Protein AF-A0A3S4RJM0-F1 (afdb_monomer)

Radius of gyration: 21.65 Å; Cα contacts (8 Å, |Δi|>4): 360; chains: 1; bounding box: 54×46×52 Å

Nearest PDB structures (foldseek):
  7y0f-assembly1_A  TM=7.790E-01  e=3.088E-07  Homo sapiens
  8h3u-assembly1_A  TM=6.646E-01  e=4.324E-08  Homo sapiens
  7wr7-assembly1_A  TM=6.769E-01  e=1.156E-07  Homo sapiens
  8h3s-assembly1_A  TM=6.764E-01  e=3.284E-07  Homo sapiens
  8vgt-assembly1_B  TM=6.217E-01  e=6.269E-06  Homo sapiens

InterPro domains:
  IPR001190 SRCR domain [PS50287] (55-165)
  IPR002172 Low-density lipoprotein (LDL) receptor class A repeat [PF00057] (2-29)
  IPR002172 Low-density lipoprotein (LDL) receptor class A repeat [PF00057] (30-66)
  IPR002172 Low-density lipoprotein (LDL) receptor class A repeat [PR00261] (5-26)
  IPR002172 Low-density lipoprotein (LDL) receptor class A repeat [PR00261] (42-63)
  IPR002172 Low-density lipoprotein (LDL) receptor class A repeat [PS50068] (1-30)
  IPR002172 Low-density lipoprotein (LDL) receptor class A repeat [PS50068] (30-67)
  IPR002172 Low-density lipoprotein (LDL) receptor class A repeat [SM00192] (1-29)
  IPR002172 Low-density lipoprotein (LDL) receptor class A repeat [SM00192] (30-68)
  IPR002172 Low-density lipoprotein (LDL) receptor class A repeat [cd00112] (2-29)
  IPR002172 Low-density lipoprotein (LDL) receptor class A repeat [cd00112] (33-66)
  IPR036055 LDL receptor-like superfamily [G3DSA:4.10.400.10] (1-29)
  IPR036055 LDL receptor-like superfamily [G3DSA:4.10.400.10] (31-63)
  IPR036055 LDL receptor-like superfamily [SSF57424] (1-31)
  IPR036055 LDL receptor-like superfamily [SSF57424] (31-67)
  IPR036772 SRCR-like domain superfamily [G3DSA:3.10.250.10] (64-165)
  IPR036772 SRCR-like domain superfamily [SSF56487] (66-155)
  IPR050685 Low-density lipoprotein receptor [PTHR24270] (2-151)

Mean predicted aligned error: 13.5 Å

Sequence (209 aa):
MCDNNLCIDYSLRCDGLTDCTDGRDEHNCTCSDENEFKCENGDCQEREVRCDGVIDCLDGSDEWSCVRVDENGVVQLINPATNRWSPLCSTSNFTKKDADSICNRMGFESSLNYSSIIVEIGNTTDWAIYTHNIGVHLFSPNCSSIAAQTVACKTYECSVKVDTETKVGTSNEIQSIAKLKSKNSSKECLAQIISPLWLLASADCLRYS

Solvent-accessible surface area (backbone atoms only — not comparable to full-atom values): 12660 Å² total; per-residue (Å²): 117,36,98,84,76,44,78,69,60,78,80,51,46,45,64,81,50,75,77,31,98,83,36,56,43,36,47,85,50,70,68,85,51,98,58,48,34,73,30,84,83,32,40,60,42,61,24,67,53,34,41,48,65,51,74,79,38,97,81,35,45,33,53,49,84,43,59,50,65,51,98,84,21,40,32,27,33,58,38,39,87,75,74,41,75,14,46,25,43,38,58,93,82,70,44,72,68,56,40,24,50,54,19,41,73,59,46,30,86,28,46,74,48,69,55,69,44,80,57,93,73,60,101,85,55,42,27,25,42,85,45,101,52,93,16,55,74,46,74,34,85,70,50,97,65,53,18,27,27,26,44,42,58,39,73,82,85,81,74,80,82,68,96,55,100,62,85,84,81,86,62,101,74,61,90,50,59,43,76,48,67,50,93,89,47,94,55,71,39,70,23,38,54,76,47,63,88,41,70,50,60,62,71,73,74,73,57,86,127

Structure (mmCIF, N/CA/C/O backbone):
data_AF-A0A3S4RJM0-F1
#
_entry.id   AF-A0A3S4RJM0-F1
#
loop_
_atom_site.group_PDB
_atom_site.id
_atom_site.type_symbol
_atom_site.label_atom_id
_atom_site.label_alt_id
_atom_site.label_comp_id
_atom_site.label_asym_id
_atom_site.label_entity_id
_atom_site.label_seq_id
_atom_site.pdbx_PDB_ins_code
_atom_site.Cartn_x
_atom_site.Cartn_y
_atom_site.Cartn_z
_atom_site.occupancy
_atom_site.B_iso_or_equiv
_atom_site.auth_seq_id
_atom_site.auth_comp_id
_atom_site.auth_asym_id
_atom_site.auth_atom_id
_atom_site.pdbx_PDB_model_num
ATOM 1 N N . MET A 1 1 ? 10.713 -20.573 -27.716 1.00 62.44 1 MET A N 1
ATOM 2 C CA . MET A 1 1 ? 10.232 -21.573 -28.695 1.00 62.44 1 MET A CA 1
ATOM 3 C C . MET A 1 1 ? 8.769 -21.843 -28.380 1.00 62.44 1 MET A C 1
ATOM 5 O O . MET A 1 1 ? 8.482 -22.322 -27.286 1.00 62.44 1 MET A O 1
ATOM 9 N N . CYS A 1 2 ? 7.862 -21.439 -29.271 1.00 79.12 2 CYS A N 1
ATOM 10 C CA . CYS A 1 2 ? 6.408 -21.583 -29.096 1.00 79.12 2 CYS A CA 1
ATOM 11 C C . CYS A 1 2 ? 5.972 -23.063 -29.214 1.00 79.12 2 CYS A C 1
ATOM 13 O O . CYS A 1 2 ? 6.755 -23.868 -29.725 1.00 79.12 2 CYS A O 1
ATOM 15 N N . ASP A 1 3 ? 4.750 -23.450 -28.802 1.00 73.88 3 ASP A N 1
ATOM 16 C CA . ASP A 1 3 ? 4.296 -24.861 -28.908 1.00 73.88 3 ASP A CA 1
ATOM 17 C C . ASP A 1 3 ? 4.236 -25.378 -30.360 1.00 73.88 3 ASP A C 1
ATOM 19 O O . ASP A 1 3 ? 4.374 -26.575 -30.601 1.00 73.88 3 ASP A O 1
ATOM 23 N N . ASN A 1 4 ? 4.133 -24.487 -31.350 1.00 77.56 4 ASN A N 1
ATOM 24 C CA . ASN A 1 4 ? 4.110 -24.838 -32.777 1.00 77.56 4 ASN A CA 1
ATOM 25 C C . ASN A 1 4 ? 5.504 -24.908 -33.435 1.00 77.56 4 ASN A C 1
ATOM 27 O O . ASN A 1 4 ? 5.611 -24.765 -34.653 1.00 77.56 4 ASN A O 1
ATOM 31 N N . ASN A 1 5 ? 6.586 -25.070 -32.660 1.00 72.81 5 ASN A N 1
ATOM 32 C CA . ASN A 1 5 ? 7.976 -24.946 -33.136 1.00 72.81 5 ASN A CA 1
ATOM 33 C C . ASN A 1 5 ? 8.285 -23.595 -33.812 1.00 72.81 5 ASN A C 1
ATOM 35 O O . ASN A 1 5 ? 9.253 -23.476 -34.565 1.00 72.81 5 ASN A O 1
ATOM 39 N N . LEU A 1 6 ? 7.479 -22.565 -33.539 1.00 79.88 6 LEU A N 1
ATOM 40 C CA . LEU A 1 6 ? 7.773 -21.209 -33.978 1.00 79.88 6 LEU A CA 1
ATOM 41 C C . LEU A 1 6 ? 8.950 -20.680 -33.144 1.00 79.88 6 LEU A C 1
ATOM 43 O O . LEU A 1 6 ? 8.929 -20.703 -31.905 1.00 79.88 6 LEU A O 1
ATOM 47 N N . CYS A 1 7 ? 9.992 -20.238 -33.839 1.00 83.06 7 CYS A N 1
ATOM 48 C CA . CYS A 1 7 ? 11.108 -19.522 -33.244 1.00 83.06 7 CYS A CA 1
ATOM 49 C C . CYS A 1 7 ? 10.829 -18.030 -33.370 1.00 83.06 7 CYS A C 1
ATOM 51 O O . CYS A 1 7 ? 10.864 -17.488 -34.472 1.00 83.06 7 CYS A O 1
ATOM 53 N N . ILE A 1 8 ? 10.549 -17.400 -32.240 1.00 82.25 8 ILE A N 1
ATOM 54 C CA . ILE A 1 8 ? 10.587 -15.948 -32.089 1.00 82.25 8 ILE A CA 1
ATOM 55 C C . ILE A 1 8 ? 11.991 -15.537 -31.634 1.00 82.25 8 ILE A C 1
ATOM 57 O O . ILE A 1 8 ? 12.743 -16.379 -31.120 1.00 82.25 8 ILE A O 1
ATOM 61 N N . ASP A 1 9 ? 12.355 -14.276 -31.856 1.00 81.25 9 ASP A N 1
ATOM 62 C CA . ASP A 1 9 ? 13.603 -13.733 -31.323 1.00 81.25 9 ASP A CA 1
ATOM 63 C C . ASP A 1 9 ? 13.600 -13.822 -29.790 1.00 81.25 9 ASP A C 1
ATOM 65 O O . ASP A 1 9 ? 12.548 -13.803 -29.153 1.00 81.25 9 ASP A O 1
ATOM 69 N N . TYR A 1 10 ? 14.780 -13.940 -29.187 1.00 70.94 10 TYR A N 1
ATOM 70 C CA . TYR A 1 10 ? 14.886 -13.931 -27.733 1.00 70.94 10 TYR A CA 1
ATOM 71 C C . TYR A 1 10 ? 14.386 -12.606 -27.141 1.00 70.94 10 TYR A C 1
ATOM 73 O O . TYR A 1 10 ? 13.851 -12.615 -26.038 1.00 70.94 10 TYR A O 1
ATOM 81 N N . SER A 1 11 ? 14.523 -11.494 -27.874 1.00 71.94 11 SER A N 1
ATOM 82 C CA . SER A 1 11 ? 14.017 -10.183 -27.459 1.00 71.94 11 SER A CA 1
ATOM 83 C C . SER A 1 11 ? 12.493 -10.072 -27.442 1.00 71.94 11 SER A C 1
ATOM 85 O O . SER A 1 11 ? 11.994 -9.133 -26.845 1.00 71.94 11 SER A O 1
ATOM 87 N N . LEU A 1 12 ? 11.784 -10.983 -28.118 1.00 76.62 12 LEU A N 1
ATOM 88 C CA . LEU A 1 12 ? 10.315 -11.031 -28.196 1.00 76.62 12 LEU A CA 1
ATOM 89 C C . LEU A 1 12 ? 9.711 -11.932 -27.114 1.00 76.62 12 LEU A C 1
ATOM 91 O O . LEU A 1 12 ? 8.557 -12.323 -27.173 1.00 76.62 12 LEU A O 1
ATOM 95 N N . ARG A 1 13 ? 10.532 -12.402 -26.177 1.00 75.81 13 ARG A N 1
ATOM 96 C CA . ARG A 1 13 ? 10.045 -13.170 -25.042 1.00 75.81 13 ARG A CA 1
ATOM 97 C C . ARG A 1 13 ? 9.887 -12.212 -23.874 1.00 75.81 13 ARG A C 1
ATOM 99 O O . ARG A 1 13 ? 10.899 -11.656 -23.448 1.00 75.81 13 ARG A O 1
ATOM 106 N N . CYS A 1 14 ? 8.690 -12.139 -23.300 1.00 69.88 14 CYS A N 1
ATOM 107 C CA . CYS A 1 14 ? 8.370 -11.249 -22.186 1.00 69.88 14 CYS A CA 1
ATOM 108 C C . CYS A 1 14 ? 8.456 -9.768 -22.571 1.00 69.88 14 CYS A C 1
ATOM 110 O O . CYS A 1 14 ? 8.898 -8.952 -21.761 1.00 69.88 14 CYS A O 1
ATOM 112 N N . ASP A 1 15 ? 8.116 -9.434 -23.816 1.00 69.88 15 ASP A N 1
ATOM 113 C CA . ASP A 1 15 ? 8.142 -8.057 -24.317 1.00 69.88 15 ASP A CA 1
ATOM 114 C C . ASP A 1 15 ? 6.773 -7.355 -24.201 1.00 69.88 15 ASP A C 1
ATOM 116 O O . ASP A 1 15 ? 6.604 -6.217 -24.648 1.00 69.88 15 ASP A O 1
ATOM 120 N N . GLY A 1 16 ? 5.802 -8.020 -23.564 1.00 67.75 16 GLY A N 1
ATOM 121 C CA . GLY A 1 16 ? 4.436 -7.550 -23.371 1.00 67.75 16 GLY A CA 1
ATOM 122 C C . GLY A 1 16 ? 3.544 -7.757 -24.597 1.00 67.75 16 GLY A C 1
ATOM 123 O O . GLY A 1 16 ? 2.364 -7.384 -24.568 1.00 67.75 16 GLY A O 1
ATOM 124 N N . LEU A 1 17 ? 4.066 -8.335 -25.685 1.00 75.94 17 LEU A N 1
ATOM 125 C CA . LEU A 1 17 ? 3.318 -8.658 -26.890 1.00 75.94 17 LEU A CA 1
ATOM 126 C C . LEU A 1 17 ? 3.178 -10.169 -27.044 1.00 75.94 17 LEU A C 1
ATOM 128 O O . LEU A 1 17 ? 4.070 -10.963 -26.800 1.00 75.94 17 LEU A O 1
ATOM 132 N N . THR A 1 18 ? 1.986 -10.591 -27.456 1.00 81.56 18 THR A N 1
ATOM 133 C CA . THR A 1 18 ? 1.748 -11.993 -27.798 1.00 81.56 18 THR A CA 1
ATOM 134 C C . THR A 1 18 ? 2.281 -12.266 -29.205 1.00 81.56 18 THR A C 1
ATOM 136 O O . THR A 1 18 ? 1.546 -12.096 -30.183 1.00 81.56 18 THR A O 1
ATOM 139 N N . ASP A 1 19 ? 3.535 -12.699 -29.314 1.00 84.56 19 ASP A N 1
ATOM 140 C CA . ASP A 1 19 ? 4.180 -13.102 -30.568 1.00 84.56 19 ASP A CA 1
ATOM 141 C C . ASP A 1 19 ? 4.035 -14.605 -30.845 1.00 84.56 19 ASP A C 1
ATOM 143 O O . ASP A 1 19 ? 3.936 -15.040 -32.002 1.00 84.56 19 ASP A O 1
ATOM 147 N N . CYS A 1 20 ? 3.944 -15.433 -29.805 1.00 83.31 20 CYS A N 1
ATOM 148 C CA . CYS A 1 20 ? 3.526 -16.816 -29.952 1.00 83.31 20 CYS A CA 1
ATOM 149 C C . CYS A 1 20 ? 2.003 -16.909 -30.117 1.00 83.31 20 CYS A C 1
ATOM 151 O O . CYS A 1 20 ? 1.216 -16.302 -29.400 1.00 83.31 20 CYS A O 1
ATOM 153 N N . THR A 1 21 ? 1.544 -17.801 -30.998 1.00 82.88 21 THR A N 1
ATOM 154 C CA . THR A 1 21 ? 0.105 -18.066 -31.205 1.00 82.88 21 THR A CA 1
ATOM 155 C C . THR A 1 21 ? -0.632 -18.572 -29.957 1.00 82.88 21 THR A C 1
ATOM 157 O O . THR A 1 21 ? -1.859 -18.546 -29.920 1.00 82.88 21 THR A O 1
ATOM 160 N N . ASP A 1 22 ? 0.107 -19.091 -28.978 1.00 76.69 22 ASP A N 1
ATOM 161 C CA . ASP A 1 22 ? -0.376 -19.581 -27.683 1.00 76.69 22 ASP A CA 1
ATOM 162 C C . ASP A 1 22 ? -0.127 -18.579 -26.533 1.00 76.69 22 ASP A C 1
ATOM 164 O O . ASP A 1 22 ? -0.531 -18.847 -25.403 1.00 76.69 22 ASP A O 1
ATOM 168 N N . GLY A 1 23 ? 0.529 -17.443 -26.809 1.00 76.44 23 GLY A N 1
ATOM 169 C CA . GLY A 1 23 ? 0.937 -16.430 -25.831 1.00 76.44 23 GLY A CA 1
ATOM 170 C C . GLY A 1 23 ? 1.993 -16.878 -24.832 1.00 76.44 23 GLY A C 1
ATOM 171 O O . GLY A 1 23 ? 2.218 -16.185 -23.845 1.00 76.44 23 GLY A O 1
ATOM 172 N N . ARG A 1 24 ? 2.617 -18.049 -25.017 1.00 76.88 24 ARG A N 1
ATOM 173 C CA . ARG A 1 24 ? 3.509 -18.635 -24.005 1.00 76.88 24 ARG A CA 1
ATOM 174 C C . ARG A 1 24 ? 4.832 -17.897 -23.832 1.00 76.88 24 ARG A C 1
ATOM 176 O O . ARG A 1 24 ? 5.526 -18.126 -22.846 1.00 76.88 24 ARG A O 1
ATOM 183 N N . ASP A 1 25 ? 5.227 -17.151 -24.849 1.00 76.56 25 ASP A N 1
ATOM 184 C CA . ASP A 1 25 ? 6.332 -16.204 -24.806 1.00 76.56 25 ASP A CA 1
ATOM 185 C C . ASP A 1 25 ? 6.183 -15.225 -23.647 1.00 76.56 25 ASP A C 1
ATOM 187 O O . ASP A 1 25 ? 7.168 -14.995 -22.950 1.00 76.56 25 ASP A O 1
ATOM 191 N N . GLU A 1 26 ? 4.940 -14.856 -23.339 1.00 78.44 26 GLU A N 1
ATOM 192 C CA . GLU A 1 26 ? 4.568 -13.981 -22.224 1.00 78.44 26 GLU A CA 1
ATOM 193 C C . GLU A 1 26 ? 4.212 -14.753 -20.939 1.00 78.44 26 GLU A C 1
ATOM 195 O O . GLU A 1 26 ? 3.772 -14.187 -19.940 1.00 78.44 26 GLU A O 1
ATOM 200 N N . HIS A 1 27 ? 4.394 -16.079 -20.918 1.00 71.62 27 HIS A N 1
ATOM 201 C CA . HIS A 1 27 ? 4.136 -16.899 -19.733 1.00 71.62 27 HIS A CA 1
ATOM 202 C C . HIS A 1 27 ? 5.434 -17.307 -19.033 1.00 71.62 27 HIS A C 1
ATOM 204 O O . HIS A 1 27 ? 6.419 -17.724 -19.643 1.00 71.62 27 HIS A O 1
ATOM 210 N N . ASN A 1 28 ? 5.393 -17.302 -17.696 1.00 65.56 28 ASN A N 1
ATOM 211 C CA . ASN A 1 28 ? 6.507 -17.722 -16.842 1.00 65.56 28 ASN A CA 1
ATOM 212 C C . ASN A 1 28 ? 7.808 -16.940 -17.112 1.00 65.56 28 ASN A C 1
ATOM 214 O O . ASN A 1 28 ? 8.913 -17.488 -17.076 1.00 65.56 28 ASN A O 1
ATOM 218 N N . CYS A 1 29 ? 7.655 -15.644 -17.367 1.00 67.25 29 CYS A N 1
ATOM 219 C CA . CYS A 1 29 ? 8.737 -14.679 -17.390 1.00 67.25 29 CYS A CA 1
ATOM 220 C C . CYS A 1 29 ? 9.371 -14.596 -15.999 1.00 67.25 29 CYS A C 1
ATOM 222 O O . CYS A 1 29 ? 8.716 -14.273 -15.003 1.00 67.25 29 CYS A O 1
ATOM 224 N N . THR A 1 30 ? 10.637 -14.985 -15.901 1.00 65.00 30 THR A N 1
ATOM 225 C CA . THR A 1 30 ? 11.503 -14.599 -14.787 1.00 65.00 30 THR A CA 1
ATOM 226 C C . THR A 1 30 ? 12.156 -13.299 -15.198 1.00 65.00 30 THR A C 1
ATOM 228 O O . THR A 1 30 ? 12.969 -13.313 -16.125 1.00 65.00 30 THR A O 1
ATOM 231 N N . CYS A 1 31 ? 11.777 -12.208 -14.535 1.00 69.94 31 CYS A N 1
ATOM 232 C CA . CYS A 1 31 ? 12.450 -10.928 -14.698 1.00 69.94 31 CYS A CA 1
ATOM 233 C C . CYS A 1 31 ? 13.946 -11.153 -14.465 1.00 69.94 31 CYS A C 1
ATOM 235 O O . CYS A 1 31 ? 14.345 -11.807 -13.494 1.00 69.94 31 CYS A O 1
ATOM 237 N N . SER A 1 32 ? 14.732 -10.795 -15.474 1.00 63.62 32 SER A N 1
ATOM 238 C CA . SER A 1 32 ? 16.128 -11.213 -15.605 1.00 63.62 32 SER A CA 1
ATOM 239 C C . SER A 1 32 ? 17.062 -10.262 -14.868 1.00 63.62 32 SER A C 1
ATOM 241 O O . SER A 1 32 ? 18.189 -10.651 -14.553 1.00 63.62 32 SER A O 1
ATOM 243 N N . ASP A 1 33 ? 16.589 -9.049 -14.577 1.00 67.38 33 ASP A N 1
ATOM 244 C CA . ASP A 1 33 ? 17.344 -8.031 -13.865 1.00 67.38 33 ASP A CA 1
ATOM 245 C C . ASP A 1 33 ? 16.949 -7.968 -12.383 1.00 67.38 33 ASP A C 1
ATOM 247 O O . ASP A 1 33 ? 15.776 -8.004 -11.996 1.00 67.38 33 ASP A O 1
ATOM 251 N N . GLU A 1 34 ? 17.959 -7.794 -11.532 1.00 69.50 34 GLU A N 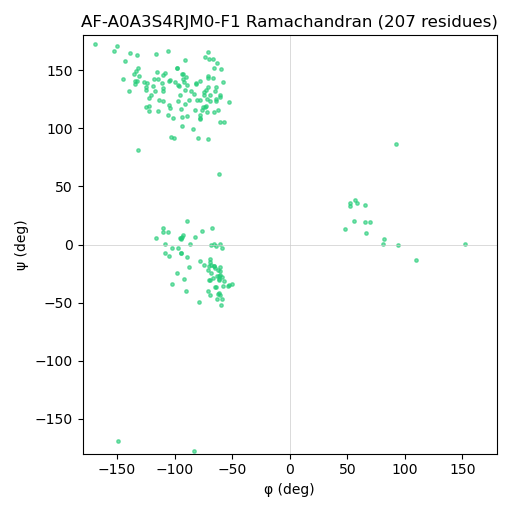1
ATOM 252 C CA . GLU A 1 34 ? 17.767 -7.427 -10.138 1.00 69.50 34 GLU A CA 1
ATOM 253 C C . GLU A 1 34 ? 17.127 -6.050 -9.983 1.00 69.50 34 GLU A C 1
ATOM 255 O O . GLU A 1 34 ? 16.890 -5.705 -8.839 1.00 69.50 34 GLU A O 1
ATOM 260 N N . ASN A 1 35 ? 16.827 -5.289 -11.043 1.00 75.12 35 ASN A N 1
ATOM 261 C CA . ASN A 1 35 ? 16.108 -4.004 -11.037 1.00 75.12 35 ASN A CA 1
ATOM 262 C C . ASN A 1 35 ? 14.703 -4.042 -11.651 1.00 75.12 35 ASN A C 1
ATOM 264 O O . ASN A 1 35 ? 14.085 -2.998 -11.813 1.00 75.12 35 ASN A O 1
ATOM 268 N N . GLU A 1 36 ? 14.160 -5.223 -11.932 1.00 82.38 36 GLU A N 1
ATOM 269 C CA . GLU A 1 36 ? 12.807 -5.353 -12.479 1.00 82.38 36 GLU A CA 1
ATOM 270 C C . GLU A 1 3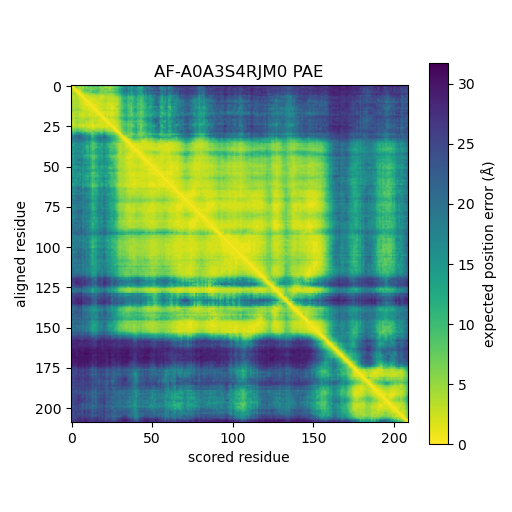6 ? 11.770 -5.662 -11.380 1.00 82.38 36 GLU A C 1
ATOM 272 O O . GLU A 1 36 ? 12.075 -6.245 -10.325 1.00 82.38 36 GLU A O 1
ATOM 277 N N . PHE A 1 37 ? 10.530 -5.241 -11.623 1.00 83.00 37 PHE A N 1
ATOM 278 C CA . PHE A 1 37 ? 9.317 -5.628 -10.911 1.00 83.00 37 PHE A CA 1
ATOM 279 C C . PHE A 1 37 ? 8.455 -6.492 -11.833 1.00 83.00 37 PHE A C 1
ATOM 281 O O . PHE A 1 37 ? 8.261 -6.167 -13.000 1.00 83.00 37 PHE A O 1
ATOM 288 N N . LYS A 1 38 ? 7.930 -7.599 -11.303 1.00 84.69 38 LYS A N 1
ATOM 289 C CA . LYS A 1 38 ? 7.048 -8.493 -12.050 1.00 84.69 38 LYS A CA 1
ATOM 290 C C . LYS A 1 38 ? 5.588 -8.133 -11.787 1.00 84.69 38 LYS A C 1
ATOM 292 O O . LYS A 1 38 ? 5.130 -8.296 -10.656 1.00 84.69 38 LYS A O 1
ATOM 297 N N . CYS A 1 39 ? 4.882 -7.711 -12.826 1.00 85.56 39 CYS A N 1
ATOM 298 C CA . CYS A 1 39 ? 3.438 -7.522 -12.834 1.00 85.56 39 CYS A CA 1
ATOM 299 C C . CYS A 1 39 ? 2.703 -8.862 -12.611 1.00 85.56 39 CYS A C 1
ATOM 301 O O . CYS A 1 39 ? 3.227 -9.941 -12.912 1.00 85.56 39 CYS A O 1
ATOM 303 N N . GLU A 1 40 ? 1.465 -8.824 -12.116 1.00 83.19 40 GLU A N 1
ATOM 304 C CA . GLU A 1 40 ? 0.651 -10.030 -11.880 1.00 83.19 40 GLU A CA 1
ATOM 305 C C . GLU A 1 40 ? 0.263 -10.747 -13.186 1.00 83.19 40 GLU A C 1
ATOM 307 O O . GLU A 1 40 ? 0.136 -11.975 -13.216 1.00 83.19 40 GLU A O 1
ATOM 312 N N . ASN A 1 41 ? 0.144 -10.015 -14.295 1.00 76.69 41 ASN A N 1
ATOM 313 C CA . ASN A 1 41 ? -0.052 -10.586 -15.628 1.00 76.69 41 ASN A CA 1
ATOM 314 C C . ASN A 1 41 ? 1.175 -11.345 -16.170 1.00 76.69 41 ASN A C 1
ATOM 316 O O . ASN A 1 41 ? 1.019 -12.125 -17.107 1.00 76.69 41 ASN A O 1
ATOM 320 N N . GLY A 1 42 ? 2.353 -11.171 -15.563 1.00 75.00 42 GLY A N 1
ATOM 321 C CA . GLY A 1 42 ? 3.601 -11.808 -15.972 1.00 75.00 42 GLY A CA 1
ATOM 322 C C . GLY A 1 42 ? 4.636 -10.868 -16.587 1.00 75.00 42 GLY A C 1
ATOM 323 O O . GLY A 1 42 ? 5.794 -11.285 -16.655 1.00 75.00 42 GLY A O 1
ATOM 324 N N . ASP A 1 43 ? 4.255 -9.640 -16.952 1.00 77.69 43 ASP A N 1
ATOM 325 C CA . ASP A 1 43 ? 5.152 -8.645 -17.550 1.00 77.69 43 ASP A CA 1
ATOM 326 C C . ASP A 1 43 ? 6.227 -8.202 -16.549 1.00 77.69 43 ASP A C 1
ATOM 328 O O . ASP A 1 43 ? 6.020 -8.214 -15.331 1.00 77.69 43 ASP A O 1
ATOM 332 N N . CYS A 1 44 ? 7.383 -7.791 -17.062 1.00 79.44 44 CYS A N 1
ATOM 333 C CA . CYS A 1 44 ? 8.458 -7.218 -16.260 1.00 79.44 44 CYS A CA 1
ATOM 334 C C . CYS A 1 44 ? 8.585 -5.733 -16.587 1.00 79.44 44 CYS A C 1
ATOM 336 O O . CYS A 1 44 ? 8.775 -5.360 -17.740 1.00 79.44 44 CYS A O 1
ATOM 338 N N . GLN A 1 45 ? 8.480 -4.901 -15.559 1.00 83.88 45 GLN A N 1
ATOM 339 C CA . GLN A 1 45 ? 8.642 -3.455 -15.646 1.00 83.88 45 GLN A CA 1
ATOM 340 C C . GLN A 1 45 ? 9.854 -3.010 -14.828 1.00 83.88 45 GLN A C 1
ATOM 342 O O . GLN A 1 45 ? 10.354 -3.756 -13.979 1.00 83.88 45 GLN A O 1
ATOM 347 N N . GLU A 1 46 ? 10.324 -1.786 -15.059 1.00 85.44 46 GLU A N 1
ATOM 348 C CA . GLU A 1 46 ? 11.343 -1.171 -14.204 1.00 85.44 46 GLU A CA 1
ATOM 349 C C . GLU A 1 46 ? 10.841 -1.117 -12.754 1.00 85.44 46 GLU A C 1
ATOM 351 O O . GLU A 1 46 ? 9.667 -0.868 -12.481 1.00 85.44 46 GLU A O 1
ATOM 356 N N . ARG A 1 47 ? 11.699 -1.378 -11.769 1.00 84.88 47 ARG A N 1
ATOM 357 C CA . ARG A 1 47 ? 11.253 -1.386 -10.369 1.00 84.88 47 ARG A CA 1
ATOM 358 C C . ARG A 1 47 ? 10.715 -0.033 -9.925 1.00 84.88 47 ARG A C 1
ATOM 360 O O . ARG A 1 47 ? 9.866 0.019 -9.038 1.00 84.88 47 ARG A O 1
ATOM 367 N N . GLU A 1 48 ? 11.232 1.034 -10.509 1.00 83.62 48 GLU A N 1
ATOM 368 C CA . GLU A 1 48 ? 10.890 2.417 -10.222 1.00 83.62 48 GLU A CA 1
ATOM 369 C C . GLU A 1 48 ? 9.430 2.750 -10.537 1.00 83.62 48 GLU A C 1
ATOM 371 O O . GLU A 1 48 ? 8.894 3.624 -9.861 1.00 83.62 48 GLU A O 1
ATOM 376 N N . VAL A 1 49 ? 8.791 2.044 -11.482 1.00 86.38 49 VAL A N 1
ATOM 377 C CA . VAL A 1 49 ? 7.375 2.280 -11.830 1.00 86.38 49 VAL A CA 1
ATOM 378 C C . VAL A 1 49 ? 6.406 1.668 -10.824 1.00 86.38 49 VAL A C 1
ATOM 380 O O . VAL A 1 49 ? 5.230 1.995 -10.785 1.00 86.38 49 VAL A O 1
ATOM 383 N N . ARG A 1 50 ? 6.881 0.777 -9.948 1.00 87.50 50 ARG A N 1
ATOM 384 C CA . ARG A 1 50 ? 6.021 0.225 -8.905 1.00 87.50 50 ARG A CA 1
ATOM 385 C C . ARG A 1 50 ? 5.589 1.352 -7.968 1.00 87.50 50 ARG A C 1
ATOM 387 O O . ARG A 1 50 ? 6.442 1.951 -7.322 1.00 87.50 50 ARG A O 1
ATOM 394 N N . CYS A 1 51 ? 4.288 1.534 -7.766 1.00 86.94 51 CYS A N 1
ATOM 395 C CA . CYS A 1 51 ? 3.741 2.507 -6.821 1.00 86.94 51 CYS A CA 1
ATOM 396 C C . CYS A 1 51 ? 4.165 3.958 -7.100 1.00 86.94 51 CYS A C 1
ATOM 398 O O . CYS A 1 51 ? 4.398 4.709 -6.145 1.00 86.94 51 CYS A O 1
ATOM 400 N N . ASP A 1 52 ? 4.301 4.332 -8.372 1.00 85.25 52 ASP A N 1
ATOM 401 C CA . ASP A 1 52 ? 4.650 5.684 -8.812 1.00 85.25 52 ASP A CA 1
ATOM 402 C C . ASP A 1 52 ? 3.409 6.552 -9.142 1.00 85.25 52 ASP A C 1
ATOM 404 O O . ASP A 1 52 ? 3.498 7.778 -9.306 1.00 85.25 52 ASP A O 1
ATOM 408 N N . GLY A 1 53 ? 2.219 5.943 -9.139 1.00 83.69 53 GLY A N 1
ATOM 409 C CA . GLY A 1 53 ? 0.935 6.575 -9.432 1.00 83.69 53 GLY A CA 1
ATOM 410 C C . GLY A 1 53 ? 0.466 6.468 -10.874 1.00 83.69 53 GLY A C 1
ATOM 411 O O . GLY A 1 53 ? -0.601 7.017 -11.184 1.00 83.69 53 GLY A O 1
ATOM 412 N N . VAL A 1 54 ? 1.244 5.831 -11.739 1.00 86.00 54 VAL A N 1
ATOM 413 C CA . VAL A 1 54 ? 0.954 5.591 -13.148 1.00 86.00 54 VAL A CA 1
ATOM 414 C C . VAL A 1 54 ? 0.655 4.105 -13.322 1.00 86.00 54 VAL A C 1
ATOM 416 O O . VAL A 1 54 ? 1.088 3.280 -12.544 1.00 86.00 54 VAL A O 1
ATOM 419 N N . ILE A 1 55 ? -0.224 3.775 -14.268 1.00 88.00 55 ILE A N 1
ATOM 420 C CA . ILE A 1 55 ? -0.503 2.378 -14.614 1.00 88.00 55 ILE A CA 1
ATOM 421 C C . ILE A 1 55 ? 0.425 2.032 -15.773 1.00 88.00 55 ILE A C 1
ATOM 423 O O . ILE A 1 55 ? 0.142 2.425 -16.910 1.00 88.00 55 ILE A O 1
ATOM 427 N N . ASP A 1 56 ? 1.505 1.323 -15.472 1.00 87.44 56 ASP A N 1
ATOM 428 C CA . ASP A 1 56 ? 2.505 0.854 -16.430 1.00 87.44 56 ASP A CA 1
ATOM 429 C C . ASP A 1 56 ? 2.333 -0.636 -16.747 1.00 87.44 56 ASP A C 1
ATOM 431 O O . ASP A 1 56 ? 2.499 -1.052 -17.897 1.00 87.44 56 ASP A O 1
ATOM 435 N N . CYS A 1 57 ? 1.903 -1.452 -15.778 1.00 85.19 57 CYS A N 1
ATOM 436 C CA . CYS A 1 57 ? 1.489 -2.821 -16.078 1.00 85.19 57 CYS A CA 1
ATOM 437 C C . CYS A 1 57 ? 0.158 -2.822 -16.853 1.00 85.19 57 CYS A C 1
ATOM 439 O O . CYS A 1 57 ? -0.768 -2.072 -16.534 1.00 85.19 57 CYS A O 1
ATOM 441 N N . LEU A 1 58 ? -0.018 -3.740 -17.814 1.00 82.12 58 LEU A N 1
ATOM 442 C CA . LEU A 1 58 ? -1.284 -3.866 -18.562 1.00 82.12 58 LEU A CA 1
ATOM 443 C C . LEU A 1 58 ? -2.490 -4.190 -17.663 1.00 82.12 58 LEU A C 1
ATOM 445 O O . LEU A 1 58 ? -3.635 -3.897 -18.018 1.00 82.12 58 LEU A O 1
ATOM 449 N N . ASP A 1 59 ? -2.248 -4.828 -16.519 1.00 81.62 59 ASP A N 1
ATOM 450 C CA . ASP A 1 59 ? -3.248 -5.103 -15.489 1.00 81.62 59 ASP A CA 1
ATOM 451 C C . ASP A 1 59 ? -3.299 -4.042 -14.374 1.00 81.62 59 ASP A C 1
ATOM 453 O O . ASP A 1 59 ? -4.223 -4.075 -13.562 1.00 81.62 59 ASP A O 1
ATOM 457 N N . GLY A 1 60 ? -2.363 -3.087 -14.357 1.00 86.69 60 GLY A N 1
ATOM 458 C CA . GLY A 1 60 ? -2.196 -2.065 -13.321 1.00 86.69 60 GLY A CA 1
ATOM 459 C C . GLY A 1 60 ? -1.700 -2.583 -11.975 1.00 86.69 60 GLY A C 1
ATOM 460 O O . GLY A 1 60 ? -1.923 -1.930 -10.954 1.00 86.69 60 GLY A O 1
ATOM 461 N N . SER A 1 61 ? -1.093 -3.772 -11.955 1.00 87.88 61 SER A N 1
ATOM 462 C CA . SER A 1 61 ? -0.606 -4.421 -10.734 1.00 87.88 61 SER A CA 1
ATOM 463 C C . SER A 1 61 ? 0.606 -3.751 -10.084 1.00 87.88 61 SER A C 1
ATOM 465 O O . SER A 1 61 ? 0.833 -3.933 -8.886 1.00 87.88 61 SER A O 1
ATOM 467 N N . ASP A 1 62 ? 1.333 -2.924 -10.827 1.00 88.69 62 ASP A N 1
ATOM 468 C CA . ASP A 1 62 ? 2.354 -1.999 -10.334 1.00 88.69 62 ASP A CA 1
ATOM 469 C C . ASP A 1 62 ? 1.816 -1.023 -9.280 1.00 88.69 62 ASP A C 1
ATOM 471 O O . ASP A 1 62 ? 2.528 -0.698 -8.329 1.00 88.69 62 ASP A O 1
ATOM 475 N N . GLU A 1 63 ? 0.537 -0.653 -9.369 1.00 88.44 63 GLU A N 1
ATOM 476 C CA . GLU A 1 63 ? -0.129 0.275 -8.446 1.00 88.44 63 GLU A CA 1
ATOM 477 C C . GLU A 1 63 ? -0.892 -0.414 -7.306 1.00 88.44 63 GLU A C 1
ATOM 47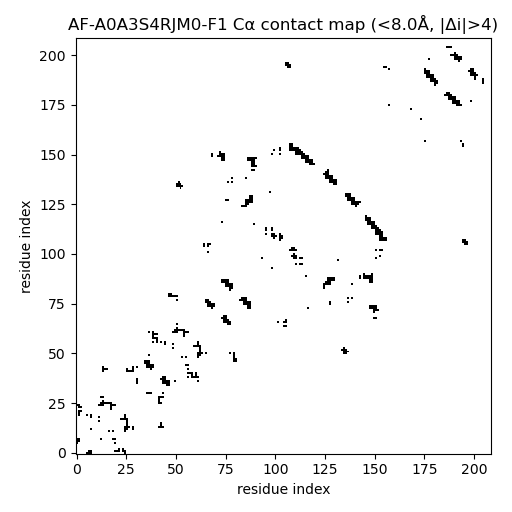9 O O . GLU A 1 63 ? -1.605 0.225 -6.513 1.00 88.44 63 GLU A O 1
ATOM 484 N N . TRP A 1 64 ? -0.780 -1.739 -7.200 1.00 86.75 64 TRP A N 1
ATOM 485 C CA . TRP A 1 64 ? -1.475 -2.517 -6.181 1.00 86.75 64 TRP A CA 1
ATOM 486 C C . TRP A 1 64 ? -0.623 -2.717 -4.932 1.00 86.75 64 TRP A C 1
ATOM 488 O O . TRP A 1 64 ? 0.596 -2.863 -4.967 1.00 86.75 64 TRP A O 1
ATOM 498 N N . SER A 1 65 ? -1.296 -2.755 -3.778 1.00 86.62 65 SER A N 1
ATOM 499 C CA . SER A 1 65 ? -0.664 -3.050 -2.485 1.00 86.62 65 SER A CA 1
ATOM 500 C C . SER A 1 65 ? 0.559 -2.174 -2.166 1.00 86.62 65 SER A C 1
ATOM 502 O O . SER A 1 65 ? 1.499 -2.629 -1.523 1.00 86.62 65 SER A O 1
ATOM 504 N N . CYS A 1 66 ? 0.526 -0.900 -2.562 1.00 88.06 66 CYS A N 1
ATOM 505 C CA .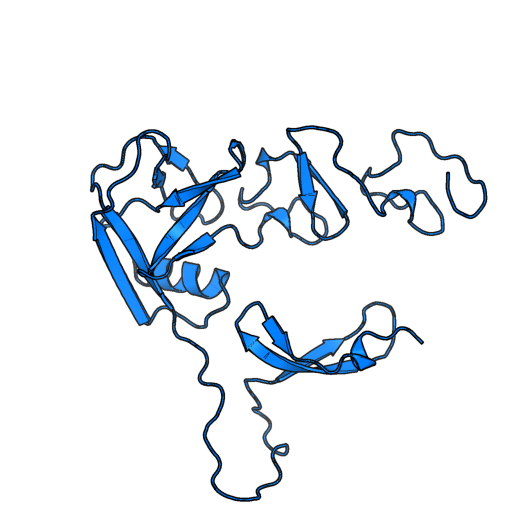 CYS A 1 66 ? 1.562 0.097 -2.260 1.00 88.06 66 CYS A CA 1
ATOM 506 C C . CYS A 1 66 ? 1.547 0.592 -0.809 1.00 88.06 66 CYS A C 1
ATOM 508 O O . CYS A 1 66 ? 2.519 1.163 -0.311 1.00 88.06 66 CYS A O 1
ATOM 510 N N . VAL A 1 67 ? 0.427 0.361 -0.122 1.00 89.00 67 VAL A N 1
ATOM 511 C CA . VAL A 1 67 ? 0.190 0.742 1.266 1.00 89.00 67 VAL A CA 1
ATOM 512 C C . VAL A 1 67 ? -0.261 -0.473 2.064 1.00 89.00 67 VAL A C 1
ATOM 514 O O . VAL A 1 67 ? -1.060 -1.283 1.589 1.00 89.00 67 VAL A O 1
ATOM 517 N N . ARG A 1 68 ? 0.233 -0.589 3.295 1.00 90.12 68 ARG A N 1
ATOM 518 C CA . ARG A 1 68 ? -0.255 -1.559 4.278 1.00 90.12 68 ARG A CA 1
ATOM 519 C C . ARG A 1 68 ? -0.338 -0.930 5.659 1.00 90.12 68 ARG A C 1
ATOM 521 O O . ARG A 1 68 ? 0.263 0.113 5.913 1.00 90.12 68 ARG A O 1
ATOM 528 N N . VAL A 1 69 ? -1.056 -1.598 6.548 1.00 90.69 69 VAL A N 1
ATOM 529 C CA . VAL A 1 69 ? -1.192 -1.215 7.951 1.00 90.69 69 VAL A CA 1
ATOM 530 C C . VAL A 1 69 ? -0.789 -2.398 8.830 1.00 90.69 69 VAL A C 1
ATOM 532 O O . VAL A 1 69 ? -1.188 -3.528 8.549 1.00 90.69 69 VAL A O 1
ATOM 535 N N . ASP A 1 70 ? 0.044 -2.153 9.844 1.00 90.31 70 ASP A N 1
ATOM 536 C CA . ASP A 1 70 ? 0.463 -3.185 10.801 1.00 90.31 70 ASP A CA 1
ATOM 537 C C . ASP A 1 70 ? -0.559 -3.405 11.936 1.00 90.31 70 ASP A C 1
ATOM 539 O O . ASP A 1 70 ? -1.624 -2.788 11.978 1.00 90.31 70 ASP A O 1
ATOM 543 N N . GLU A 1 71 ? -0.241 -4.297 12.876 1.00 88.38 71 GLU A N 1
ATOM 544 C CA . GLU A 1 71 ? -1.104 -4.621 14.023 1.00 88.38 71 GLU A CA 1
ATOM 545 C C . GLU A 1 71 ? -1.401 -3.429 14.951 1.00 88.38 71 GLU A C 1
ATOM 547 O O . GLU A 1 71 ? -2.421 -3.426 15.639 1.00 88.38 71 GLU A O 1
ATOM 552 N N . ASN A 1 72 ? -0.545 -2.403 14.945 1.00 89.25 72 ASN A N 1
ATOM 553 C CA . ASN A 1 72 ? -0.700 -1.182 15.734 1.00 89.25 72 ASN A CA 1
ATOM 554 C C . ASN A 1 72 ? -1.385 -0.060 14.942 1.00 89.25 72 ASN A C 1
ATOM 556 O O . ASN A 1 72 ? -1.515 1.065 15.431 1.00 89.25 72 ASN A O 1
ATOM 560 N N . GLY A 1 73 ? -1.823 -0.342 13.715 1.00 91.00 73 GLY A N 1
ATOM 561 C CA . GLY A 1 73 ? -2.435 0.647 12.846 1.00 91.00 73 GLY A CA 1
ATOM 562 C C . GLY A 1 73 ? -1.424 1.518 12.101 1.00 91.00 73 GLY A C 1
ATOM 563 O O . GLY A 1 73 ? -1.856 2.443 11.420 1.00 91.00 73 GLY A O 1
ATOM 564 N N . VAL A 1 74 ? -0.111 1.269 12.200 1.00 93.00 74 VAL A N 1
ATOM 565 C CA . VAL A 1 74 ? 0.915 2.097 11.549 1.00 93.00 74 VAL A CA 1
ATOM 566 C C . VAL A 1 74 ? 0.852 1.914 10.041 1.00 93.00 74 VAL A C 1
ATOM 568 O O . VAL A 1 74 ? 0.996 0.805 9.524 1.00 93.00 74 VAL A O 1
ATOM 571 N N . VAL A 1 75 ? 0.675 3.027 9.333 1.00 92.31 75 VAL A N 1
ATOM 572 C CA . VAL A 1 75 ? 0.673 3.061 7.872 1.00 92.31 75 VAL A CA 1
ATOM 573 C C . VAL A 1 75 ? 2.104 2.915 7.371 1.00 92.31 75 VAL A C 1
ATOM 575 O O . VAL A 1 75 ? 2.995 3.660 7.779 1.00 92.31 75 VAL A O 1
ATOM 578 N N . GLN A 1 76 ? 2.319 1.974 6.458 1.00 91.69 76 GLN A N 1
ATOM 579 C CA . GLN A 1 76 ? 3.600 1.727 5.811 1.00 91.69 76 GLN A CA 1
ATOM 580 C C . GLN A 1 76 ? 3.439 1.812 4.296 1.00 91.69 76 GLN A C 1
ATOM 582 O O . GLN A 1 76 ? 2.467 1.301 3.739 1.00 91.69 76 GLN A O 1
ATOM 587 N N . LEU A 1 77 ? 4.413 2.439 3.645 1.00 89.62 77 LEU A N 1
ATOM 588 C CA . LEU A 1 77 ? 4.507 2.563 2.195 1.00 89.62 77 LEU A CA 1
ATOM 589 C C . LEU A 1 77 ? 5.733 1.802 1.709 1.00 89.62 77 LEU A C 1
ATOM 591 O O . LEU A 1 77 ? 6.768 1.786 2.384 1.00 89.62 77 LEU A O 1
ATOM 595 N N . ILE A 1 78 ? 5.611 1.150 0.560 1.00 87.69 78 ILE A N 1
ATOM 596 C CA . ILE A 1 78 ? 6.731 0.437 -0.040 1.00 87.69 78 ILE A CA 1
ATOM 597 C C . ILE A 1 78 ? 7.610 1.406 -0.826 1.00 87.69 78 ILE A C 1
ATOM 599 O O . ILE A 1 78 ? 7.117 2.188 -1.631 1.00 87.69 78 ILE A O 1
ATOM 603 N N . ASN A 1 79 ? 8.916 1.369 -0.576 1.00 86.50 79 ASN A N 1
ATOM 604 C CA . ASN A 1 79 ? 9.903 2.062 -1.387 1.00 86.50 79 ASN A CA 1
ATOM 605 C C . ASN A 1 79 ? 10.211 1.196 -2.613 1.00 86.50 79 ASN A C 1
ATOM 607 O O . ASN A 1 79 ? 10.757 0.105 -2.422 1.00 86.50 79 ASN A O 1
ATOM 611 N N . PRO A 1 80 ? 9.903 1.660 -3.836 1.00 83.12 80 PRO A N 1
ATOM 612 C CA . PRO A 1 80 ? 10.115 0.881 -5.048 1.00 83.12 80 PRO A CA 1
ATOM 613 C C . PRO A 1 80 ? 11.589 0.523 -5.201 1.00 83.12 80 PRO A C 1
ATOM 615 O O . PRO A 1 80 ? 11.915 -0.654 -5.208 1.00 83.12 80 PRO A O 1
ATOM 618 N N . ALA A 1 81 ? 12.499 1.498 -5.126 1.00 81.31 81 ALA A N 1
ATOM 619 C CA . ALA A 1 81 ? 13.936 1.300 -5.330 1.00 81.31 81 ALA A CA 1
ATOM 620 C C . ALA A 1 81 ? 14.581 0.278 -4.374 1.00 81.31 81 ALA A C 1
ATOM 622 O O . ALA A 1 81 ? 15.489 -0.455 -4.761 1.00 81.31 81 ALA A O 1
ATOM 623 N N . THR A 1 82 ? 14.132 0.211 -3.115 1.00 83.56 82 THR A N 1
ATOM 624 C CA . THR A 1 82 ? 14.723 -0.698 -2.108 1.00 83.56 82 THR A CA 1
ATOM 625 C C . THR A 1 82 ? 13.870 -1.926 -1.800 1.00 83.56 82 THR A C 1
ATOM 627 O O . THR A 1 82 ? 14.334 -2.824 -1.093 1.00 83.56 82 THR A O 1
ATOM 630 N N . ASN A 1 83 ? 12.628 -1.968 -2.292 1.00 82.94 83 ASN A N 1
ATOM 631 C CA . ASN A 1 83 ? 11.609 -2.962 -1.953 1.00 82.94 83 ASN A CA 1
ATOM 632 C C . ASN A 1 83 ? 11.398 -3.116 -0.427 1.00 82.94 83 ASN A C 1
ATOM 634 O O . ASN A 1 83 ? 11.143 -4.211 0.082 1.00 82.94 83 ASN A O 1
ATOM 638 N N . ARG A 1 84 ? 11.549 -2.019 0.331 1.00 86.88 84 ARG A N 1
ATOM 639 C CA . ARG A 1 84 ? 11.384 -1.986 1.794 1.00 86.88 84 ARG A CA 1
ATOM 640 C C . ARG A 1 84 ? 10.145 -1.210 2.198 1.00 86.88 84 ARG A C 1
ATOM 642 O O . ARG A 1 84 ? 9.793 -0.212 1.584 1.00 86.88 84 ARG A O 1
ATOM 649 N N . TRP A 1 85 ? 9.523 -1.658 3.280 1.00 90.25 85 TRP A N 1
ATOM 650 C CA . TRP A 1 85 ? 8.388 -0.977 3.885 1.00 90.25 85 TRP A CA 1
ATOM 651 C C . TRP A 1 85 ? 8.864 0.066 4.884 1.00 90.25 85 TRP A C 1
ATOM 653 O O . TRP A 1 85 ? 9.573 -0.257 5.838 1.00 90.25 85 TRP A O 1
ATOM 663 N N . SER A 1 86 ? 8.426 1.297 4.669 1.00 90.50 86 SER A N 1
ATOM 664 C CA . SER A 1 86 ? 8.774 2.457 5.475 1.00 90.50 86 SER A CA 1
ATOM 665 C C . SER A 1 86 ? 7.522 3.027 6.133 1.00 90.50 86 SER A C 1
ATOM 667 O O . SER A 1 86 ? 6.513 3.219 5.449 1.00 90.50 86 SER A O 1
ATOM 669 N N . PRO A 1 87 ? 7.544 3.311 7.445 1.00 92.12 87 PRO A N 1
ATOM 670 C CA . PRO A 1 87 ? 6.407 3.924 8.111 1.00 92.12 87 PRO A CA 1
ATOM 671 C C . PRO A 1 87 ? 6.187 5.350 7.607 1.00 92.12 87 PRO A C 1
ATOM 673 O O . PRO A 1 87 ? 7.130 6.101 7.338 1.00 92.12 87 PRO A O 1
ATOM 676 N N . LEU A 1 88 ? 4.918 5.722 7.490 1.00 91.44 88 LEU A N 1
ATOM 677 C CA . LEU A 1 88 ? 4.504 7.050 7.079 1.00 91.44 88 LEU A CA 1
ATOM 678 C C . LEU A 1 88 ? 4.764 8.049 8.208 1.00 91.44 88 LEU A C 1
ATOM 680 O O . LEU A 1 88 ? 4.177 7.937 9.280 1.00 91.44 88 LEU A O 1
ATOM 684 N N . CYS A 1 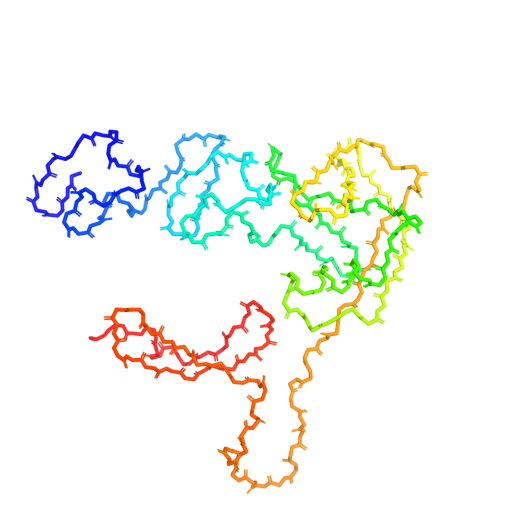89 ? 5.608 9.048 7.960 1.00 91.12 89 CYS A N 1
ATOM 685 C CA . CYS A 1 89 ? 5.882 10.130 8.899 1.00 91.12 89 CYS A CA 1
ATOM 686 C C . CYS A 1 89 ? 4.603 10.919 9.227 1.00 91.12 89 CYS A C 1
ATOM 688 O O . CYS A 1 89 ? 3.897 11.397 8.337 1.00 91.12 89 CYS A O 1
ATOM 690 N N . SER A 1 90 ? 4.325 11.085 10.520 1.00 91.06 90 SER A N 1
ATOM 691 C CA . SER A 1 90 ? 3.192 11.851 11.039 1.00 91.06 90 SER A CA 1
ATOM 692 C C . SER A 1 90 ? 3.337 13.327 10.681 1.00 91.06 90 SER A C 1
ATOM 694 O O . SER A 1 90 ? 4.373 13.943 10.952 1.00 91.06 90 SER A O 1
ATOM 696 N N . THR A 1 91 ? 2.264 13.918 10.156 1.00 86.44 91 THR A N 1
ATOM 697 C CA . THR A 1 91 ? 2.185 15.333 9.775 1.00 86.44 91 THR A CA 1
ATOM 698 C C . THR A 1 91 ? 0.874 15.958 10.244 1.00 86.44 91 THR A C 1
ATOM 700 O O . THR A 1 91 ? -0.169 15.310 10.254 1.00 86.44 91 THR A O 1
ATOM 703 N N . SER A 1 92 ? 0.903 17.246 10.595 1.00 82.62 92 SER A N 1
ATOM 704 C CA . SER A 1 92 ? -0.296 18.004 10.980 1.00 82.62 92 SER A CA 1
ATOM 705 C C . SER A 1 92 ? -1.298 18.183 9.837 1.00 82.62 92 SER A C 1
ATOM 707 O O . SER A 1 92 ? -2.455 18.504 10.089 1.00 82.62 92 SER A O 1
ATOM 709 N N . ASN A 1 93 ? -0.859 17.995 8.589 1.00 85.38 93 ASN A N 1
ATOM 710 C CA . ASN A 1 93 ? -1.711 18.120 7.407 1.00 85.38 93 ASN A CA 1
ATOM 711 C C . ASN A 1 93 ? -2.450 16.820 7.066 1.00 85.38 93 ASN A C 1
ATOM 713 O O . ASN A 1 93 ? -3.164 16.789 6.072 1.00 85.38 93 ASN A O 1
ATOM 717 N N . PHE A 1 94 ? -2.273 15.750 7.845 1.00 87.75 94 PHE A N 1
ATOM 718 C CA . PHE A 1 94 ? -2.962 14.492 7.599 1.00 87.75 94 PHE A CA 1
ATOM 719 C C . PHE A 1 94 ? -4.436 14.614 7.995 1.00 87.75 94 PHE A C 1
ATOM 721 O O . PHE A 1 94 ? -4.776 14.878 9.153 1.00 87.75 94 PHE A O 1
ATOM 728 N N . THR A 1 95 ? -5.322 14.446 7.020 1.00 90.62 95 THR A N 1
ATOM 729 C CA . THR A 1 95 ? -6.758 14.653 7.196 1.00 90.62 95 THR A CA 1
ATOM 730 C C . THR A 1 95 ? -7.523 13.337 7.250 1.00 90.62 95 THR A C 1
ATOM 732 O O . THR A 1 95 ? -7.049 12.284 6.825 1.00 90.62 95 THR A O 1
ATOM 735 N N . LYS A 1 96 ? -8.788 13.410 7.682 1.00 91.50 96 LYS A N 1
ATOM 736 C CA . LYS A 1 96 ? -9.724 12.288 7.550 1.00 91.50 96 LYS A CA 1
ATOM 737 C C . LYS A 1 96 ? -9.817 11.774 6.107 1.00 91.50 96 LYS A C 1
ATOM 739 O O . LYS A 1 96 ? -9.934 10.573 5.908 1.00 91.50 96 LYS A O 1
ATOM 744 N N . LYS A 1 97 ? -9.729 12.660 5.107 1.00 90.38 97 LYS A N 1
ATOM 745 C CA . LYS A 1 97 ? -9.786 12.272 3.692 1.00 90.38 97 LYS A CA 1
ATOM 746 C C . LYS A 1 97 ? -8.590 11.400 3.297 1.00 90.38 97 LYS A C 1
ATOM 748 O O . LYS A 1 97 ? -8.765 10.462 2.527 1.00 90.38 97 LYS A O 1
ATOM 753 N N . ASP A 1 98 ? -7.409 11.680 3.842 1.00 89.31 98 ASP A N 1
ATOM 754 C CA . ASP A 1 98 ? -6.209 10.871 3.604 1.00 89.31 98 ASP A CA 1
ATOM 755 C C . ASP A 1 98 ? -6.337 9.497 4.268 1.00 89.31 98 ASP A C 1
ATOM 757 O O . ASP A 1 98 ? -6.074 8.476 3.634 1.00 89.31 98 ASP A O 1
ATOM 761 N N . ALA A 1 99 ? -6.839 9.459 5.508 1.00 91.56 99 ALA A N 1
ATOM 762 C CA . ALA A 1 99 ? -7.144 8.212 6.210 1.00 91.56 99 ALA A CA 1
ATOM 763 C C . ALA A 1 99 ? -8.167 7.355 5.448 1.00 91.56 99 ALA A C 1
ATOM 765 O O . ALA A 1 99 ? -7.958 6.158 5.252 1.00 91.56 99 ALA A O 1
ATOM 766 N N . ASP A 1 100 ? -9.257 7.973 4.983 1.00 90.31 100 ASP A N 1
ATOM 767 C CA . ASP A 1 100 ? -10.278 7.309 4.174 1.00 90.31 100 ASP A CA 1
ATOM 768 C C . ASP A 1 100 ? -9.674 6.805 2.855 1.00 90.31 100 ASP A C 1
ATOM 770 O O . ASP A 1 100 ? -9.906 5.663 2.480 1.00 90.31 100 ASP A O 1
ATOM 774 N N . SER A 1 101 ? -8.827 7.597 2.189 1.00 87.88 101 SER A N 1
ATOM 775 C CA . SER A 1 101 ? -8.138 7.188 0.960 1.00 87.88 101 SER A CA 1
ATOM 776 C C . SER A 1 101 ? -7.225 5.975 1.164 1.00 87.88 101 SER A C 1
ATOM 778 O O . SER A 1 101 ? -7.205 5.075 0.324 1.00 87.88 101 SER A O 1
ATOM 780 N N . ILE A 1 102 ? -6.486 5.921 2.276 1.00 88.56 102 ILE A N 1
ATOM 781 C CA . ILE A 1 102 ? -5.647 4.767 2.631 1.00 88.56 102 ILE A CA 1
ATOM 782 C C . ILE A 1 102 ? -6.515 3.524 2.850 1.00 88.56 102 ILE A C 1
ATOM 784 O O . ILE A 1 102 ? -6.232 2.469 2.284 1.00 88.56 102 ILE A O 1
ATOM 788 N N . CYS A 1 103 ? -7.606 3.653 3.608 1.00 88.50 103 CYS A N 1
ATOM 789 C CA . CYS A 1 103 ? -8.547 2.557 3.818 1.00 88.50 103 CYS A CA 1
ATOM 790 C C . CYS A 1 103 ? -9.179 2.074 2.507 1.00 88.50 103 CYS A C 1
ATOM 792 O O . CYS A 1 103 ? -9.205 0.869 2.267 1.00 88.50 103 CYS A O 1
ATOM 794 N N . ASN A 1 104 ? -9.591 2.992 1.632 1.00 84.62 104 ASN A N 1
ATOM 795 C CA . ASN A 1 104 ? -10.173 2.685 0.325 1.00 84.62 104 ASN A CA 1
ATOM 796 C C . ASN A 1 104 ? -9.182 1.978 -0.604 1.00 84.62 104 ASN A C 1
ATOM 798 O O . ASN A 1 104 ? -9.572 1.083 -1.345 1.00 84.62 104 ASN A O 1
ATOM 802 N N . ARG A 1 105 ? -7.892 2.332 -0.552 1.00 82.50 105 ARG A N 1
ATOM 803 C CA . ARG A 1 105 ? -6.838 1.632 -1.309 1.00 82.50 105 ARG A CA 1
ATOM 804 C C . ARG A 1 105 ? -6.563 0.228 -0.793 1.00 82.50 105 ARG A C 1
ATOM 806 O O . ARG A 1 105 ? -6.247 -0.659 -1.574 1.00 82.50 105 ARG A O 1
ATOM 813 N N . MET A 1 106 ? -6.742 0.009 0.503 1.00 84.69 106 MET A N 1
ATOM 814 C CA . MET A 1 106 ? -6.788 -1.333 1.082 1.00 84.69 106 MET A CA 1
ATOM 815 C C . MET A 1 106 ? -8.176 -1.980 0.931 1.00 84.69 106 MET A C 1
ATOM 817 O O . MET A 1 106 ? -8.386 -3.040 1.503 1.00 84.69 106 MET A O 1
ATOM 821 N N . GLY A 1 107 ? -9.098 -1.329 0.203 1.00 79.31 107 GLY A N 1
ATOM 822 C CA . GLY A 1 107 ? -10.481 -1.690 -0.146 1.00 79.31 107 GLY A CA 1
ATOM 823 C C . GLY A 1 107 ? -11.490 -1.787 1.008 1.00 79.31 107 GLY A C 1
ATOM 824 O O . GLY A 1 107 ? -12.559 -2.386 0.862 1.00 79.31 107 GLY A O 1
ATOM 825 N N . PHE A 1 108 ? -11.183 -1.180 2.152 1.00 84.44 108 PHE A N 1
ATOM 826 C CA . PHE A 1 108 ? -12.175 -0.875 3.185 1.00 84.44 108 PHE A CA 1
ATOM 827 C C . PHE A 1 108 ? -13.067 0.300 2.757 1.00 84.44 108 PHE A C 1
ATOM 829 O O . PHE A 1 108 ? -12.700 1.070 1.881 1.00 84.44 108 PHE A O 1
ATOM 836 N N . GLU A 1 109 ? -14.229 0.455 3.396 1.00 82.44 109 GLU A N 1
ATOM 837 C CA . GLU A 1 109 ? -15.192 1.523 3.068 1.00 82.44 109 GLU A CA 1
ATOM 838 C C . GLU A 1 109 ? -14.712 2.922 3.499 1.00 82.44 109 GLU A C 1
ATOM 840 O O . GLU A 1 109 ? -14.964 3.913 2.815 1.00 82.44 109 GLU A O 1
ATOM 845 N N . SER A 1 110 ? -14.087 3.019 4.678 1.00 88.44 110 SER A N 1
ATOM 846 C CA . SER A 1 110 ? -13.620 4.282 5.257 1.00 88.44 110 SER A CA 1
ATOM 847 C C . SER A 1 110 ? -12.709 4.052 6.468 1.00 88.44 110 SER A C 1
ATOM 849 O O . SER A 1 110 ? -12.608 2.941 7.000 1.00 88.44 110 SER A O 1
ATOM 851 N N . SER A 1 111 ? -12.107 5.128 6.980 1.00 93.12 111 SER A N 1
ATOM 852 C CA . SER A 1 111 ? -11.430 5.136 8.280 1.00 93.12 111 SER A CA 1
ATOM 853 C C . SER A 1 111 ? -12.425 5.307 9.439 1.00 93.12 111 SER A C 1
ATOM 855 O O . SER A 1 111 ? -13.352 6.124 9.377 1.00 93.12 111 SER A O 1
ATOM 857 N N . LEU A 1 112 ? -12.225 4.542 10.516 1.00 92.69 112 LEU A N 1
ATOM 858 C CA . LEU A 1 112 ? -12.883 4.723 11.815 1.00 92.69 112 LEU A CA 1
ATOM 859 C C . LEU A 1 112 ? -12.219 5.858 12.594 1.00 92.69 112 LEU A C 1
ATOM 861 O O . LEU A 1 112 ? -12.892 6.750 13.108 1.00 92.69 112 LEU A O 1
ATOM 865 N N . ASN A 1 113 ? -10.891 5.818 12.675 1.00 94.31 113 ASN A N 1
ATO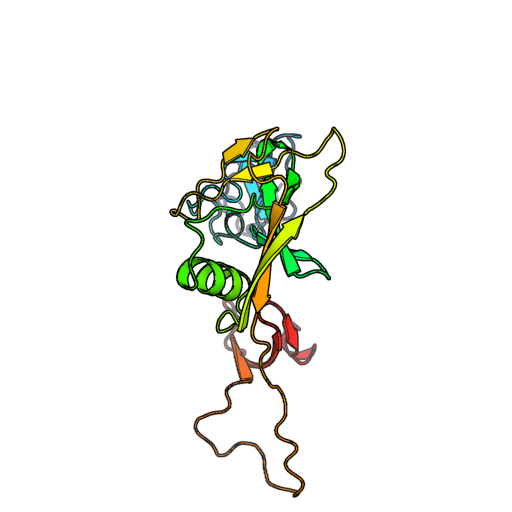M 866 C CA . ASN A 1 113 ? -10.071 6.840 13.303 1.00 94.31 113 ASN A CA 1
ATOM 867 C C . ASN A 1 113 ? -8.670 6.862 12.676 1.00 94.31 113 ASN A C 1
ATOM 869 O O . ASN A 1 113 ? -8.283 5.961 11.929 1.00 94.31 113 ASN A O 1
ATOM 873 N N . TYR A 1 114 ? -7.933 7.924 12.977 1.00 94.12 114 TYR A N 1
ATOM 874 C CA . TYR A 1 114 ? -6.531 8.083 12.626 1.00 94.12 114 TYR A CA 1
ATOM 875 C C . TYR A 1 114 ? -5.830 8.832 13.759 1.00 94.12 114 TYR A C 1
ATOM 877 O O . TYR A 1 114 ? -6.420 9.721 14.380 1.00 94.12 114 TYR A O 1
ATOM 885 N N . SER A 1 115 ? -4.590 8.464 14.059 1.00 94.88 115 SER A N 1
ATOM 886 C CA . SER A 1 115 ? -3.777 9.124 15.082 1.00 94.88 115 SER A CA 1
ATOM 887 C C . SER A 1 115 ? -2.300 9.052 14.707 1.00 94.88 115 SER A C 1
ATOM 889 O O . SER A 1 115 ? -1.953 8.742 13.571 1.00 94.88 115 SER A O 1
ATOM 891 N N . SER A 1 116 ? -1.410 9.398 15.624 1.00 93.44 116 SER A N 1
ATOM 892 C CA . SER A 1 116 ? 0.013 9.170 15.435 1.00 93.44 116 SER A CA 1
ATOM 893 C C . SER A 1 116 ? 0.611 8.547 16.681 1.00 93.44 116 SER A C 1
ATOM 895 O O . SER A 1 116 ? 0.136 8.764 17.799 1.00 93.44 116 SER A O 1
ATOM 897 N N . ILE A 1 117 ? 1.640 7.736 16.475 1.00 92.94 117 ILE A N 1
ATOM 898 C CA . ILE A 1 117 ? 2.355 7.042 17.540 1.00 92.94 117 ILE A CA 1
ATOM 899 C C . ILE A 1 117 ? 3.852 7.217 17.332 1.00 92.94 117 ILE A C 1
ATOM 901 O O . ILE A 1 117 ? 4.327 7.200 16.201 1.00 92.94 117 ILE A O 1
ATOM 905 N N . ILE A 1 118 ? 4.603 7.408 18.413 1.00 90.44 118 ILE A N 1
ATOM 906 C CA . ILE A 1 118 ? 6.066 7.449 18.343 1.00 90.44 118 ILE A CA 1
ATOM 907 C C . ILE A 1 118 ? 6.561 6.043 18.007 1.00 90.44 118 ILE A C 1
ATOM 909 O O . ILE A 1 118 ? 6.167 5.080 18.664 1.00 90.44 118 ILE A O 1
ATOM 913 N N . VAL A 1 119 ? 7.412 5.934 16.988 1.00 86.31 119 VAL A N 1
ATOM 914 C CA . VAL A 1 119 ? 7.983 4.656 16.553 1.00 86.31 119 VAL A CA 1
ATOM 915 C C . VAL A 1 119 ? 9.497 4.740 16.655 1.00 86.31 119 VAL A C 1
ATOM 917 O O . VAL A 1 119 ? 10.113 5.666 16.128 1.00 86.31 119 VAL A O 1
ATOM 920 N N . GLU A 1 120 ? 10.103 3.760 17.320 1.00 79.25 120 GLU A N 1
ATOM 921 C CA . GLU A 1 120 ? 11.550 3.581 17.283 1.00 79.25 120 GLU A CA 1
ATOM 922 C C . GLU A 1 120 ? 11.931 2.920 15.961 1.00 79.25 120 GLU A C 1
ATOM 924 O O . GLU A 1 120 ? 11.643 1.750 15.712 1.00 79.25 120 GLU A O 1
ATOM 929 N N . ILE A 1 121 ? 12.558 3.701 15.090 1.00 74.38 121 ILE A N 1
ATOM 930 C CA . ILE A 1 121 ? 13.017 3.238 13.789 1.00 74.38 121 ILE A CA 1
ATOM 931 C C . ILE A 1 121 ? 14.488 2.838 13.903 1.00 74.38 121 ILE A C 1
ATOM 933 O O . ILE A 1 121 ? 15.311 3.603 14.405 1.00 74.38 121 ILE A O 1
ATOM 937 N N . GLY A 1 122 ? 14.829 1.633 13.441 1.00 66.62 122 GLY A N 1
ATOM 938 C CA . GLY A 1 122 ? 16.224 1.205 13.335 1.00 66.62 122 GLY A CA 1
ATOM 939 C C . GLY A 1 122 ? 16.987 2.013 12.279 1.00 66.62 122 GLY A C 1
ATOM 940 O O . GLY A 1 122 ? 16.396 2.563 11.357 1.00 66.62 122 GLY A O 1
ATOM 941 N N . ASN A 1 123 ? 18.320 2.038 12.351 1.00 61.03 123 ASN A N 1
ATOM 942 C CA . ASN A 1 123 ? 19.181 2.834 11.454 1.00 61.03 123 ASN A CA 1
ATOM 943 C C . ASN A 1 123 ? 19.050 2.532 9.937 1.00 61.03 123 ASN A C 1
ATOM 945 O O . ASN A 1 123 ? 19.747 3.153 9.140 1.00 61.03 123 ASN A O 1
ATOM 949 N N . THR A 1 124 ? 18.237 1.559 9.517 1.00 58.69 124 THR A N 1
ATOM 950 C CA . THR A 1 124 ? 18.178 1.026 8.143 1.00 58.69 124 THR A CA 1
ATOM 951 C C . THR A 1 124 ? 16.845 1.255 7.426 1.00 58.69 124 THR A C 1
ATOM 953 O O . THR A 1 124 ? 16.651 0.734 6.322 1.00 58.69 124 THR A O 1
ATOM 956 N N . THR A 1 125 ? 15.928 1.996 8.044 1.00 71.31 125 THR A N 1
ATOM 957 C CA . THR A 1 125 ? 14.571 2.232 7.538 1.00 71.31 125 THR A CA 1
ATOM 958 C C . THR A 1 125 ? 14.330 3.725 7.380 1.00 71.31 125 THR A C 1
ATOM 960 O O . THR A 1 125 ? 14.315 4.460 8.363 1.00 71.31 125 THR A O 1
ATOM 963 N N . ASP A 1 126 ? 14.136 4.161 6.138 1.00 87.56 126 ASP A N 1
ATOM 964 C CA . ASP A 1 126 ? 13.698 5.521 5.842 1.00 87.56 126 ASP A CA 1
ATOM 965 C C . ASP A 1 126 ? 12.238 5.715 6.267 1.00 87.56 126 ASP A C 1
ATOM 967 O O . ASP A 1 126 ? 11.468 4.759 6.389 1.00 87.56 126 ASP A O 1
ATOM 971 N N . TRP A 1 127 ? 11.841 6.965 6.452 1.00 88.62 127 TRP A N 1
ATOM 972 C CA . TRP A 1 127 ? 10.460 7.384 6.622 1.00 88.62 127 TRP A CA 1
ATOM 973 C C . TRP A 1 127 ? 9.830 7.682 5.271 1.00 88.62 127 TRP A C 1
ATOM 975 O O . TRP A 1 127 ? 10.424 8.373 4.442 1.00 88.62 127 TRP A O 1
ATOM 985 N N . ALA A 1 128 ? 8.596 7.234 5.079 1.00 89.38 128 ALA A N 1
ATOM 986 C CA . ALA A 1 128 ? 7.806 7.663 3.941 1.00 89.38 128 ALA A CA 1
ATOM 987 C C . ALA A 1 128 ? 7.167 9.028 4.237 1.00 89.38 128 ALA A C 1
ATOM 989 O O . ALA A 1 128 ? 6.677 9.276 5.341 1.00 89.38 128 ALA A O 1
ATOM 990 N N . ILE A 1 129 ? 7.161 9.920 3.253 1.00 85.38 129 ILE A N 1
ATOM 991 C CA . ILE A 1 129 ? 6.536 11.238 3.316 1.00 85.38 129 ILE A CA 1
ATOM 992 C C . ILE A 1 129 ? 5.385 11.240 2.318 1.00 85.38 129 ILE A C 1
ATOM 994 O O . ILE A 1 129 ? 5.581 11.143 1.106 1.00 85.38 129 ILE A O 1
ATOM 998 N N . TYR A 1 130 ? 4.169 11.362 2.844 1.00 73.00 130 TYR A N 1
ATOM 999 C CA . TYR A 1 130 ? 2.970 11.451 2.026 1.00 73.00 130 TYR A CA 1
ATOM 1000 C C . TYR A 1 130 ? 2.853 12.841 1.403 1.00 73.00 130 TYR A C 1
ATOM 1002 O O . TYR A 1 130 ? 2.711 13.850 2.101 1.00 73.00 130 TYR A O 1
ATOM 1010 N N . THR A 1 131 ? 2.874 12.888 0.076 1.00 68.19 131 THR A N 1
ATOM 1011 C CA . THR A 1 131 ? 2.377 14.032 -0.684 1.00 68.19 131 THR A CA 1
ATOM 1012 C C . THR A 1 131 ? 0.912 13.744 -1.015 1.00 68.19 131 THR A C 1
ATOM 1014 O O . THR A 1 131 ? 0.549 12.598 -1.249 1.00 68.19 131 THR A O 1
ATOM 1017 N N . HIS A 1 132 ? 0.023 14.741 -0.991 1.00 59.59 132 HIS A N 1
ATOM 1018 C CA . HIS A 1 132 ? -1.427 14.534 -1.188 1.00 59.59 132 HIS A CA 1
ATOM 1019 C C . HIS A 1 132 ? -1.809 13.928 -2.566 1.00 59.59 132 HIS A C 1
ATOM 1021 O O . HIS A 1 132 ? -2.990 13.714 -2.834 1.00 59.59 132 HIS A O 1
ATOM 1027 N N . ASN A 1 133 ? -0.826 13.651 -3.431 1.00 57.69 133 ASN A N 1
ATOM 1028 C CA . ASN A 1 133 ? -0.953 12.883 -4.663 1.00 57.69 133 ASN A CA 1
ATOM 1029 C C . ASN A 1 133 ? -0.421 11.468 -4.420 1.00 57.69 133 ASN A C 1
ATOM 1031 O O . ASN A 1 133 ? 0.779 11.250 -4.284 1.00 57.69 133 ASN A O 1
ATOM 1035 N N . ILE A 1 134 ? -1.346 10.515 -4.373 1.00 53.47 134 ILE A N 1
ATOM 1036 C CA . ILE A 1 134 ? -1.184 9.183 -3.776 1.00 53.47 134 ILE A CA 1
ATOM 1037 C C . ILE A 1 134 ? -0.197 8.262 -4.537 1.00 53.47 134 ILE A C 1
ATOM 1039 O O . ILE A 1 134 ? 0.021 7.140 -4.108 1.00 53.47 134 ILE A O 1
ATOM 1043 N N . GLY A 1 135 ? 0.406 8.723 -5.633 1.00 52.81 135 GLY A N 1
ATOM 1044 C CA . GLY A 1 135 ? 1.438 7.989 -6.375 1.00 52.81 135 GLY A CA 1
ATOM 1045 C C . GLY A 1 135 ? 2.876 8.392 -6.059 1.00 52.81 135 GLY A C 1
ATOM 1046 O O . GLY A 1 135 ? 3.793 7.604 -6.211 1.00 52.81 135 GLY A O 1
ATOM 1047 N N . VAL A 1 136 ? 3.113 9.617 -5.576 1.00 56.78 136 VAL A N 1
ATOM 1048 C CA . VAL A 1 136 ? 4.488 10.117 -5.430 1.00 56.78 136 VAL A CA 1
ATOM 1049 C C . VAL A 1 136 ? 4.899 10.060 -3.968 1.00 56.78 136 VAL A C 1
ATOM 1051 O O . VAL A 1 136 ? 4.647 10.980 -3.176 1.00 56.78 136 VAL A O 1
ATOM 1054 N N . HIS A 1 137 ? 5.524 8.945 -3.607 1.00 70.12 137 HIS A N 1
ATOM 1055 C CA . HIS A 1 137 ? 6.077 8.714 -2.280 1.00 70.12 137 HIS A CA 1
ATOM 1056 C C . HIS A 1 137 ? 7.537 9.172 -2.219 1.00 70.12 137 HIS A C 1
ATOM 1058 O O . HIS A 1 137 ? 8.393 8.694 -2.958 1.00 70.12 137 HIS A O 1
ATOM 1064 N N . LEU A 1 138 ? 7.831 10.110 -1.316 1.00 78.38 138 LEU A N 1
ATOM 1065 C CA . LEU A 1 138 ? 9.202 10.525 -1.025 1.00 78.38 138 LEU A CA 1
ATOM 1066 C C . LEU A 1 138 ? 9.700 9.772 0.205 1.00 78.38 138 LEU A C 1
ATOM 1068 O O . LEU A 1 138 ? 8.983 9.673 1.199 1.00 78.38 138 LEU A O 1
ATOM 1072 N N . PHE A 1 139 ? 10.938 9.290 0.161 1.00 84.88 139 PHE A N 1
ATOM 1073 C CA . PHE A 1 139 ? 11.571 8.609 1.288 1.00 84.88 139 PHE A CA 1
ATOM 1074 C C . PHE A 1 139 ? 12.680 9.487 1.858 1.00 84.88 139 PHE A C 1
ATOM 1076 O O . PHE A 1 139 ? 13.480 10.060 1.120 1.00 84.88 139 PHE A O 1
ATOM 1083 N N . SER A 1 140 ? 12.691 9.635 3.179 1.00 84.69 140 SER A N 1
ATOM 1084 C CA . SER A 1 140 ? 13.641 10.478 3.900 1.00 84.69 140 SER A CA 1
ATOM 1085 C C . SER A 1 140 ? 14.187 9.732 5.109 1.00 84.69 140 SER A C 1
ATOM 1087 O O . SER A 1 140 ? 13.400 9.161 5.862 1.00 84.69 140 SER A O 1
ATOM 1089 N N . PRO A 1 141 ? 15.494 9.818 5.399 1.00 84.19 141 PRO A N 1
ATOM 1090 C CA . PRO A 1 141 ? 16.054 9.221 6.610 1.00 84.19 141 PRO A CA 1
ATOM 1091 C C . PRO A 1 141 ? 15.529 9.895 7.888 1.00 84.19 141 PRO A C 1
ATOM 1093 O O . PRO A 1 141 ? 15.602 9.326 8.972 1.00 84.19 141 PRO A O 1
ATOM 1096 N N . ASN A 1 142 ? 14.979 11.110 7.776 1.00 84.00 142 ASN A N 1
ATOM 1097 C CA . ASN A 1 142 ? 14.510 11.902 8.907 1.00 84.00 142 ASN A CA 1
ATOM 1098 C C . ASN A 1 142 ? 13.009 12.192 8.817 1.00 84.00 142 ASN A C 1
ATOM 1100 O O . ASN A 1 142 ? 12.515 12.644 7.781 1.00 84.00 142 ASN A O 1
ATOM 1104 N N . CYS A 1 143 ? 12.325 12.042 9.951 1.00 86.06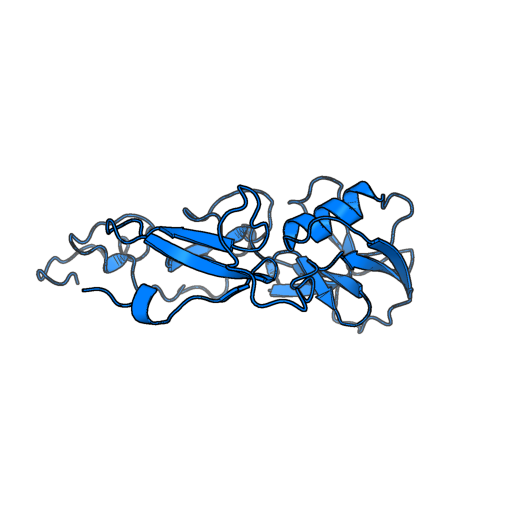 143 CYS A N 1
ATOM 1105 C CA . CYS A 1 143 ? 10.960 12.504 10.181 1.00 86.06 143 CYS A CA 1
ATOM 1106 C C . CYS A 1 143 ? 10.948 13.460 11.371 1.00 86.06 143 CYS A C 1
ATOM 1108 O O . CYS A 1 143 ? 11.292 13.081 12.490 1.00 86.06 143 CYS A O 1
ATOM 1110 N N . SER A 1 144 ? 10.540 14.709 11.139 1.00 84.94 144 SER A N 1
ATOM 1111 C CA . SER A 1 144 ? 10.574 15.764 12.161 1.00 84.94 144 SER A CA 1
ATOM 1112 C C . SER A 1 144 ? 9.701 15.466 13.380 1.00 84.94 144 SER A C 1
ATOM 1114 O O . SER A 1 144 ? 9.984 15.969 14.462 1.00 84.94 144 SER A O 1
ATOM 1116 N N . SER A 1 145 ? 8.640 14.673 13.214 1.00 84.19 145 SER A N 1
ATOM 1117 C CA . SER A 1 145 ? 7.712 14.335 14.293 1.00 84.19 145 SER A CA 1
ATOM 1118 C C . SER A 1 145 ? 8.109 13.090 15.079 1.00 84.19 145 SER A C 1
ATOM 1120 O O . SER A 1 145 ? 7.470 12.839 16.096 1.00 84.19 145 SER A O 1
ATOM 1122 N N . ILE A 1 146 ? 9.103 12.312 14.609 1.00 84.25 146 ILE A N 1
ATOM 1123 C CA . ILE A 1 146 ? 9.506 10.982 15.124 1.00 84.25 146 ILE A CA 1
ATOM 1124 C C . ILE A 1 146 ? 8.340 9.997 15.341 1.00 84.25 146 ILE A C 1
ATOM 1126 O O . ILE A 1 146 ? 8.483 8.962 15.992 1.00 84.25 146 ILE A O 1
ATOM 1130 N N . ALA A 1 147 ? 7.171 10.326 14.803 1.00 90.69 147 ALA A N 1
ATOM 1131 C CA . ALA A 1 147 ? 5.936 9.601 14.977 1.00 90.69 147 ALA A CA 1
ATOM 1132 C C . ALA A 1 147 ? 5.467 9.104 13.619 1.00 90.69 147 ALA A C 1
ATOM 1134 O O . ALA A 1 147 ? 5.603 9.799 12.613 1.00 90.69 147 ALA A O 1
ATOM 1135 N N . ALA A 1 148 ? 4.900 7.908 13.596 1.00 93.00 148 ALA A N 1
ATOM 1136 C CA . ALA A 1 148 ? 4.258 7.357 12.425 1.00 93.00 148 ALA A CA 1
ATOM 1137 C C . ALA A 1 148 ? 2.757 7.649 12.446 1.00 93.00 148 ALA A C 1
ATOM 1139 O O . ALA A 1 148 ? 2.128 7.693 13.507 1.00 93.00 148 ALA A O 1
ATOM 1140 N N . GLN A 1 149 ? 2.188 7.846 11.263 1.00 93.62 149 GLN A N 1
ATOM 1141 C CA . GLN A 1 149 ? 0.755 7.981 11.073 1.00 93.62 149 GLN A CA 1
ATOM 1142 C C . GLN A 1 149 ? 0.083 6.619 11.254 1.00 93.62 149 GLN A C 1
ATOM 1144 O O . GLN A 1 149 ? 0.519 5.623 10.674 1.00 93.62 149 GLN A O 1
ATOM 1149 N N . THR A 1 150 ? -1.000 6.589 12.024 1.00 95.06 150 THR A N 1
ATOM 1150 C CA . THR A 1 150 ? -1.823 5.397 12.212 1.00 95.06 150 THR A CA 1
ATOM 1151 C C . THR A 1 150 ? -3.227 5.601 11.655 1.00 95.06 150 THR A C 1
ATOM 1153 O O . THR A 1 150 ? -3.759 6.718 11.655 1.00 95.06 150 THR A O 1
ATOM 1156 N N . VAL A 1 151 ? -3.829 4.518 11.164 1.00 94.94 151 VAL A N 1
ATOM 1157 C CA . VAL A 1 151 ? -5.199 4.483 10.645 1.00 94.94 151 VAL A CA 1
ATOM 1158 C C . VAL A 1 151 ? -5.876 3.188 11.089 1.00 94.94 151 VAL A C 1
ATOM 1160 O O . VAL A 1 151 ? -5.335 2.101 10.903 1.00 94.94 151 VAL A O 1
ATOM 1163 N N . ALA A 1 152 ? -7.092 3.299 11.622 1.00 94.44 152 ALA A N 1
ATOM 1164 C CA . ALA A 1 152 ? -7.980 2.162 11.837 1.00 94.44 152 ALA A CA 1
ATOM 1165 C C . ALA A 1 152 ? -9.070 2.160 10.762 1.00 94.44 152 ALA A C 1
ATOM 1167 O O . ALA A 1 152 ? -9.875 3.092 10.690 1.00 94.44 152 ALA A O 1
ATOM 1168 N N . CYS A 1 153 ? -9.118 1.117 9.934 1.00 91.06 153 CYS A N 1
ATOM 1169 C CA . CYS A 1 153 ? -10.119 0.995 8.876 1.00 91.06 153 CYS A CA 1
ATOM 1170 C C . CYS A 1 153 ? -11.374 0.266 9.352 1.00 91.06 153 CYS A C 1
ATOM 1172 O O . CYS A 1 153 ? -11.312 -0.666 10.154 1.00 91.06 153 CYS A O 1
ATOM 1174 N N . LYS A 1 154 ? -12.530 0.701 8.846 1.00 86.06 154 LYS A N 1
ATOM 1175 C CA . LYS A 1 154 ? -13.819 0.081 9.144 1.00 86.06 154 LYS A CA 1
ATOM 1176 C C . LYS A 1 154 ? -13.894 -1.271 8.443 1.00 86.06 154 LYS A C 1
ATOM 1178 O O . LYS A 1 154 ? -13.914 -1.332 7.217 1.00 86.06 154 LYS A O 1
ATOM 1183 N N . THR A 1 155 ? -13.944 -2.350 9.215 1.00 74.06 155 THR A N 1
ATOM 1184 C CA . THR A 1 155 ? -14.160 -3.694 8.674 1.00 74.06 155 THR A CA 1
ATOM 1185 C C . THR A 1 155 ? -15.593 -3.836 8.178 1.00 74.06 155 THR A C 1
ATOM 1187 O O . THR A 1 155 ? -16.517 -3.312 8.801 1.00 74.06 155 THR A O 1
ATOM 1190 N N . TYR A 1 156 ? -15.794 -4.587 7.097 1.00 65.31 156 TYR A N 1
ATOM 1191 C CA . TYR A 1 156 ? -17.136 -4.988 6.691 1.00 65.31 156 TYR A CA 1
ATOM 1192 C C . TYR A 1 156 ? -17.731 -5.895 7.771 1.00 65.31 156 TYR A C 1
ATOM 1194 O O . TYR A 1 156 ? -17.144 -6.923 8.111 1.00 65.31 156 TYR A O 1
ATOM 1202 N N . GLU A 1 157 ? -18.891 -5.526 8.315 1.00 58.03 157 GLU A N 1
ATOM 1203 C CA . GLU A 1 157 ? -19.670 -6.435 9.153 1.00 58.03 157 GLU A CA 1
ATOM 1204 C C . GLU A 1 157 ? -20.263 -7.521 8.253 1.00 58.03 157 GLU A C 1
ATOM 1206 O O . GLU A 1 157 ? -21.344 -7.377 7.682 1.00 58.03 157 GLU A O 1
ATOM 1211 N N . CYS A 1 158 ? -19.540 -8.625 8.086 1.00 51.97 158 CYS A N 1
ATOM 1212 C CA . CYS A 1 158 ? -20.147 -9.830 7.561 1.00 51.97 158 CYS A CA 1
ATOM 1213 C C . CYS A 1 158 ? -20.937 -10.487 8.702 1.00 51.97 158 CYS A C 1
ATOM 1215 O O . CYS A 1 158 ? -20.381 -10.826 9.744 1.00 51.97 158 CYS A O 1
ATOM 1217 N N . SER A 1 159 ? -22.231 -10.726 8.473 1.00 47.09 159 SER A N 1
ATOM 1218 C CA . SER A 1 159 ? -23.163 -11.452 9.358 1.00 47.09 159 SER A CA 1
ATOM 1219 C C . SER A 1 159 ? -23.955 -10.592 10.352 1.00 47.09 159 SER A C 1
ATOM 1221 O O . SER A 1 159 ? -23.673 -10.559 11.548 1.00 47.09 159 SER A O 1
ATOM 1223 N N . VAL A 1 160 ? -25.098 -10.071 9.900 1.00 50.41 160 VAL A N 1
ATOM 1224 C CA . VAL A 1 160 ? -26.264 -10.064 10.794 1.00 50.41 160 VAL A CA 1
ATOM 1225 C C . VAL A 1 160 ? -26.629 -11.534 11.013 1.00 50.41 160 VAL A C 1
ATOM 1227 O O . VAL A 1 160 ? -26.994 -12.223 10.059 1.00 50.41 160 VAL A O 1
ATOM 1230 N N . LYS A 1 161 ? -26.491 -12.052 12.240 1.00 45.50 161 LYS A N 1
ATOM 1231 C CA . LYS A 1 161 ? -27.070 -13.356 12.594 1.00 45.50 161 LYS A CA 1
ATOM 1232 C C . LYS A 1 161 ? -28.579 -13.255 12.396 1.00 45.50 161 LYS A C 1
ATOM 1234 O O . LYS A 1 161 ? -29.268 -12.597 13.168 1.00 45.50 161 LYS A O 1
ATOM 1239 N N . VAL A 1 162 ? -29.088 -13.867 11.335 1.00 51.97 162 VAL A N 1
ATOM 1240 C CA . VAL A 1 162 ? -30.528 -14.025 11.148 1.00 51.97 162 VAL A CA 1
ATOM 1241 C C . VAL A 1 162 ? -30.919 -15.276 11.932 1.00 51.97 162 VAL A C 1
ATOM 1243 O O . VAL A 1 162 ? -30.708 -16.388 11.465 1.00 51.97 162 VAL A O 1
ATOM 1246 N N . ASP A 1 163 ? -31.459 -15.098 13.140 1.00 51.50 163 ASP A N 1
ATOM 1247 C CA . ASP A 1 163 ? -31.862 -16.177 14.069 1.00 51.50 163 ASP A CA 1
ATOM 1248 C C . ASP A 1 163 ? -33.065 -17.019 13.584 1.00 51.50 163 ASP A C 1
ATOM 1250 O O . ASP A 1 163 ? -33.687 -17.754 14.347 1.00 51.50 163 ASP A O 1
ATOM 1254 N N . THR A 1 164 ? -33.434 -16.923 12.310 1.00 46.31 164 THR A N 1
ATOM 1255 C CA . THR A 1 164 ? -34.592 -17.616 11.739 1.00 46.31 164 THR A CA 1
ATOM 1256 C C . THR A 1 164 ? -34.208 -18.255 10.414 1.00 46.31 164 THR A C 1
ATOM 1258 O O . THR A 1 164 ? -33.465 -17.653 9.639 1.00 46.31 164 THR A O 1
ATOM 1261 N N . GLU A 1 165 ? -34.719 -19.468 10.158 1.00 45.75 165 GLU A N 1
ATOM 1262 C CA . GLU A 1 165 ? -34.600 -20.243 8.908 1.00 45.75 165 GLU A CA 1
ATOM 1263 C C . GLU A 1 165 ? -35.243 -19.510 7.715 1.00 45.75 165 GLU A C 1
ATOM 1265 O O . GLU A 1 165 ? -36.206 -19.953 7.088 1.00 45.75 165 GLU A O 1
ATOM 1270 N N . THR A 1 166 ? -34.731 -18.331 7.406 1.00 42.34 166 THR A N 1
ATOM 1271 C CA . THR A 1 166 ? -35.199 -17.495 6.318 1.00 42.34 166 THR A CA 1
ATOM 1272 C C . THR A 1 166 ? -34.386 -17.866 5.093 1.00 42.34 166 THR A C 1
ATOM 1274 O O . THR A 1 166 ? -33.159 -17.948 5.153 1.00 42.34 166 THR A O 1
ATOM 1277 N N . LYS A 1 167 ? -35.050 -18.076 3.954 1.00 42.81 167 LYS A N 1
ATOM 1278 C CA . LYS A 1 167 ? -34.364 -18.153 2.662 1.00 42.81 167 LYS A CA 1
ATOM 1279 C C . LYS A 1 167 ? -33.583 -16.854 2.447 1.00 42.81 167 LYS A C 1
ATOM 1281 O O . LYS A 1 167 ? -34.171 -15.818 2.151 1.00 42.81 167 LYS A O 1
ATOM 1286 N N . VAL A 1 168 ? -32.265 -16.912 2.603 1.00 47.38 168 VAL A N 1
ATOM 1287 C CA . VAL A 1 168 ? -31.359 -15.808 2.280 1.00 47.38 168 VAL A CA 1
ATOM 1288 C C . VAL A 1 168 ? -31.216 -15.774 0.757 1.00 47.38 168 VAL A C 1
ATOM 1290 O O . VAL A 1 168 ? -30.746 -16.746 0.170 1.00 47.38 168 VAL A O 1
ATOM 1293 N N . GLY A 1 169 ? -31.674 -14.700 0.104 1.00 48.50 169 GLY A N 1
ATOM 1294 C CA . GLY A 1 169 ? -31.510 -14.554 -1.351 1.00 48.50 169 GLY A CA 1
ATOM 1295 C C . GLY A 1 169 ? -32.542 -13.725 -2.121 1.00 48.50 169 GLY A C 1
ATOM 1296 O O . GLY A 1 169 ? -32.410 -13.622 -3.333 1.00 48.50 169 GLY A O 1
ATOM 1297 N N . THR A 1 170 ? -33.565 -13.140 -1.487 1.00 43.91 170 THR A N 1
ATOM 1298 C CA . THR A 1 170 ? -34.603 -12.364 -2.209 1.00 43.91 170 THR A CA 1
ATOM 1299 C C . THR A 1 170 ? -34.502 -10.845 -2.040 1.00 43.91 170 THR A C 1
ATOM 1301 O O . THR A 1 170 ? -35.430 -10.133 -2.410 1.00 43.91 170 THR A O 1
ATOM 1304 N N . SER A 1 171 ? -33.404 -10.335 -1.476 1.00 47.56 171 SER A N 1
ATOM 1305 C CA . SER A 1 171 ? -33.148 -8.893 -1.377 1.00 47.56 171 SER A CA 1
ATOM 1306 C C . SER A 1 171 ? -32.258 -8.432 -2.531 1.00 47.56 171 SER A C 1
ATOM 1308 O O . SER A 1 171 ? -31.249 -9.073 -2.820 1.00 47.56 171 SER A O 1
ATOM 1310 N N . ASN A 1 172 ? -32.598 -7.292 -3.138 1.00 48.81 172 ASN A N 1
ATOM 1311 C CA . ASN A 1 172 ? -31.771 -6.585 -4.125 1.00 48.81 172 ASN A CA 1
ATOM 1312 C C . ASN A 1 172 ? -30.451 -6.033 -3.541 1.00 48.81 172 ASN A C 1
ATOM 1314 O O . ASN A 1 172 ? -29.675 -5.422 -4.268 1.00 48.81 172 ASN A O 1
ATOM 1318 N N . GLU A 1 173 ? -30.179 -6.246 -2.254 1.00 49.91 173 GLU A N 1
ATOM 1319 C CA . GLU A 1 173 ? -28.984 -5.765 -1.564 1.00 49.91 173 GLU A CA 1
ATOM 1320 C C . GLU A 1 173 ? -28.350 -6.900 -0.757 1.00 49.91 173 GLU A C 1
ATOM 1322 O O . GLU A 1 173 ? -28.550 -7.020 0.451 1.00 49.91 173 GLU A O 1
ATOM 1327 N N . ILE A 1 174 ? -27.576 -7.764 -1.417 1.00 53.72 174 ILE A N 1
ATOM 1328 C CA . ILE A 1 174 ? -26.615 -8.615 -0.708 1.00 53.72 174 ILE A CA 1
ATOM 1329 C C . ILE A 1 174 ? -25.241 -7.968 -0.860 1.00 53.72 174 ILE A C 1
ATOM 1331 O O . ILE A 1 174 ? -24.531 -8.211 -1.830 1.00 53.72 174 ILE A O 1
ATOM 1335 N N . GLN A 1 175 ? -24.882 -7.116 0.101 1.00 55.81 175 GLN A N 1
ATOM 1336 C CA . GLN A 1 175 ? -23.670 -6.285 0.047 1.00 55.81 175 GLN A CA 1
ATOM 1337 C C . GLN A 1 175 ? -22.356 -7.084 0.174 1.00 55.81 175 GLN A C 1
ATOM 1339 O O . GLN A 1 175 ? -21.289 -6.551 -0.106 1.00 55.81 175 GLN A O 1
ATOM 1344 N N . SER A 1 176 ? -22.415 -8.364 0.561 1.00 64.69 176 SER A N 1
ATOM 1345 C CA . SER A 1 176 ? -21.231 -9.219 0.769 1.00 64.69 176 SER A CA 1
ATOM 1346 C C . SER A 1 176 ? -21.063 -10.321 -0.284 1.00 64.69 176 SER A C 1
ATOM 1348 O O . SER A 1 176 ? -20.307 -11.266 -0.053 1.00 64.69 176 SER A O 1
ATOM 1350 N N . ILE A 1 177 ? -21.772 -10.247 -1.417 1.00 71.44 177 ILE A N 1
ATOM 1351 C CA . ILE A 1 177 ? -21.634 -11.207 -2.522 1.00 71.44 177 ILE A CA 1
ATOM 1352 C C . ILE A 1 177 ? -21.049 -10.505 -3.748 1.00 71.44 177 ILE A C 1
ATOM 1354 O O . ILE A 1 177 ? -21.610 -9.541 -4.260 1.00 71.44 177 ILE A O 1
ATOM 1358 N N . ALA A 1 178 ? -19.941 -11.039 -4.249 1.00 73.31 178 ALA A N 1
ATOM 1359 C CA . ALA A 1 178 ? -19.350 -10.696 -5.530 1.00 73.31 178 ALA A CA 1
ATOM 1360 C C . ALA A 1 178 ? -19.752 -11.720 -6.600 1.00 73.31 178 ALA A C 1
ATOM 1362 O O . ALA A 1 178 ? -19.972 -12.902 -6.320 1.00 73.31 178 ALA A O 1
ATOM 1363 N N . LYS A 1 179 ? -19.804 -11.269 -7.854 1.00 78.81 179 LYS A N 1
ATOM 1364 C CA . LYS A 1 179 ? -19.989 -12.132 -9.021 1.00 78.81 179 LYS A CA 1
ATOM 1365 C C . LYS A 1 179 ? -18.662 -12.259 -9.765 1.00 78.81 179 LYS A C 1
ATOM 1367 O O . LYS A 1 179 ? -18.193 -11.299 -10.366 1.00 78.81 179 LYS A O 1
ATOM 1372 N N . LEU A 1 180 ? -18.071 -13.447 -9.732 1.00 78.38 180 LEU A N 1
ATOM 1373 C CA . LEU A 1 180 ? -16.892 -13.806 -10.511 1.00 78.38 180 LEU A CA 1
ATOM 1374 C C . LEU A 1 180 ? -17.320 -14.151 -11.936 1.00 78.38 180 LEU A C 1
ATOM 1376 O O . LEU A 1 180 ? -18.154 -15.035 -12.138 1.00 78.38 180 LEU A O 1
ATOM 1380 N N . LYS A 1 181 ? -16.742 -13.476 -12.927 1.00 80.19 181 LYS A N 1
ATOM 1381 C CA . LYS A 1 181 ? -16.982 -13.754 -14.345 1.00 80.19 181 LYS A CA 1
ATOM 1382 C C . LYS A 1 181 ? -15.663 -14.085 -15.025 1.00 80.19 181 LYS A C 1
ATOM 1384 O O . LYS A 1 181 ? -14.712 -13.315 -14.945 1.00 80.19 181 LYS A O 1
ATOM 1389 N N . SER A 1 182 ? -15.614 -15.229 -15.697 1.00 75.75 182 SER A N 1
ATOM 1390 C CA . SER A 1 182 ? -14.447 -15.614 -16.489 1.00 75.75 182 SER A CA 1
ATOM 1391 C C . SER A 1 182 ? -14.349 -14.746 -17.749 1.00 75.75 182 SER A C 1
ATOM 1393 O O . SER A 1 182 ? -15.346 -14.525 -18.433 1.00 75.75 182 SER A O 1
ATOM 1395 N N . LYS A 1 183 ? -13.145 -14.257 -18.078 1.00 69.56 183 LYS A N 1
ATOM 1396 C CA . LYS A 1 183 ? -12.896 -13.482 -19.311 1.00 69.56 183 LYS A CA 1
ATOM 1397 C C . LYS A 1 183 ? -12.988 -14.357 -20.571 1.00 69.56 183 LYS A C 1
ATOM 1399 O O . LYS A 1 183 ? -13.424 -13.883 -21.613 1.00 69.56 183 LYS A O 1
ATOM 1404 N N . ASN A 1 184 ? -12.648 -15.643 -20.438 1.00 67.56 184 ASN A N 1
ATOM 1405 C CA . ASN A 1 184 ? -12.523 -16.597 -21.547 1.00 67.56 184 ASN A CA 1
ATOM 1406 C C . ASN A 1 184 ? -13.656 -17.641 -21.594 1.00 67.56 184 ASN A C 1
ATOM 1408 O O . ASN A 1 184 ? -13.657 -18.506 -22.466 1.00 67.56 184 ASN A O 1
ATOM 1412 N N . SER A 1 185 ? -14.624 -17.590 -20.672 1.00 68.19 185 SER A N 1
ATOM 1413 C CA . SER A 1 185 ? -15.792 -18.479 -20.685 1.00 68.19 185 SER A CA 1
ATOM 1414 C C . SER A 1 185 ? -17.055 -17.758 -20.223 1.00 68.19 185 SER A C 1
ATOM 1416 O O . SER A 1 185 ? -16.999 -16.775 -19.490 1.00 68.19 185 SER A O 1
ATOM 1418 N N . SER A 1 186 ? -18.224 -18.277 -20.596 1.00 73.00 186 SER A N 1
ATOM 1419 C CA . SER A 1 186 ? -19.511 -17.781 -20.096 1.00 73.00 186 SER A CA 1
ATOM 1420 C C . SER A 1 186 ? -19.819 -18.228 -18.659 1.00 73.00 186 SER A C 1
ATOM 1422 O O . SER A 1 186 ? -20.962 -18.103 -18.223 1.00 73.00 186 SER A O 1
ATOM 1424 N N . LYS A 1 187 ? -18.845 -18.798 -17.929 1.00 75.94 187 LYS A N 1
ATOM 1425 C CA . LYS A 1 187 ? -19.046 -19.231 -16.544 1.00 75.94 187 LYS A CA 1
ATOM 1426 C C . LYS A 1 187 ? -19.097 -18.019 -15.621 1.00 75.94 187 LYS A C 1
ATOM 1428 O O . LYS A 1 187 ? -18.225 -17.146 -15.640 1.00 75.94 187 LYS A O 1
ATOM 1433 N N . GLU A 1 188 ? -20.122 -18.0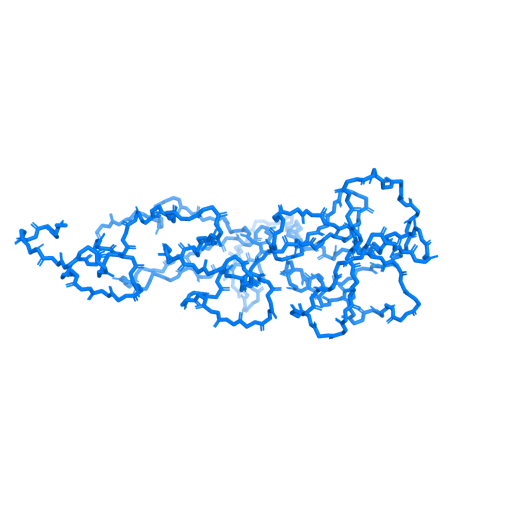15 -14.784 1.00 81.81 188 GLU A N 1
ATOM 1434 C CA . GLU A 1 188 ? -20.343 -17.020 -13.749 1.00 81.81 188 GLU A CA 1
ATOM 1435 C C . GLU A 1 188 ? -20.482 -17.738 -12.412 1.00 81.81 188 GLU A C 1
ATOM 1437 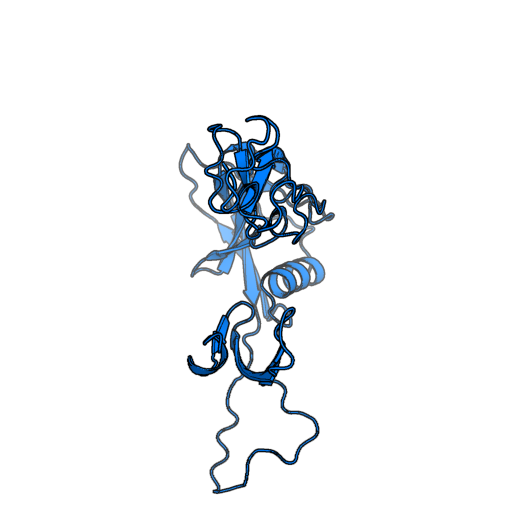O O . GLU A 1 188 ? -21.178 -18.748 -12.309 1.00 81.81 188 GLU A O 1
ATOM 1442 N N . CYS A 1 189 ? -19.822 -17.210 -11.391 1.00 81.12 189 CYS A N 1
ATOM 1443 C CA . CYS A 1 189 ? -19.826 -17.770 -10.054 1.00 81.12 189 CYS A CA 1
ATOM 1444 C C . CYS A 1 189 ? -20.105 -16.704 -9.010 1.00 81.12 189 CYS A C 1
ATOM 1446 O O . CYS A 1 189 ? -19.782 -15.533 -9.188 1.00 81.12 189 CYS A O 1
ATOM 1448 N N . LEU A 1 190 ? -20.693 -17.127 -7.898 1.00 82.69 190 LEU A N 1
ATOM 1449 C CA . LEU A 1 190 ? -20.843 -16.283 -6.725 1.00 82.69 190 LEU A CA 1
ATOM 1450 C C . LEU A 1 190 ? -19.642 -16.493 -5.808 1.00 82.69 190 LEU A C 1
ATOM 1452 O O . LEU A 1 190 ? -19.176 -17.621 -5.628 1.00 82.69 190 LEU A O 1
ATOM 1456 N N . ALA A 1 191 ? -19.161 -15.403 -5.230 1.00 80.56 191 ALA A N 1
ATOM 1457 C CA . ALA A 1 191 ? -18.135 -15.408 -4.208 1.00 80.56 191 ALA A CA 1
ATOM 1458 C C . ALA A 1 191 ? -18.580 -14.537 -3.037 1.00 80.56 191 ALA A C 1
ATOM 1460 O O . ALA A 1 191 ? -19.234 -13.514 -3.226 1.00 80.56 191 ALA A O 1
ATOM 1461 N N . GLN A 1 192 ? -18.228 -14.935 -1.826 1.00 80.31 192 GLN A N 1
ATOM 1462 C CA . GLN A 1 192 ? -18.425 -14.118 -0.642 1.00 80.31 192 GLN A CA 1
ATOM 1463 C C . GLN A 1 192 ? -17.231 -13.180 -0.471 1.00 80.31 192 GLN A C 1
ATOM 1465 O O . GLN A 1 192 ? -16.083 -13.618 -0.522 1.00 80.31 192 GLN A O 1
ATOM 1470 N N . ILE A 1 193 ? -17.500 -11.899 -0.243 1.00 72.88 193 ILE A N 1
ATOM 1471 C CA . ILE A 1 193 ? -16.475 -10.914 0.096 1.00 72.88 193 ILE A CA 1
ATOM 1472 C C . ILE A 1 193 ? -16.135 -11.109 1.576 1.00 72.88 193 ILE A C 1
ATOM 1474 O O . ILE A 1 193 ? -16.966 -10.828 2.439 1.00 72.88 193 ILE A O 1
ATOM 1478 N N . ILE A 1 194 ? -14.949 -11.650 1.873 1.00 67.69 194 ILE A N 1
ATOM 1479 C CA . ILE A 1 194 ? -14.468 -11.817 3.258 1.00 67.69 194 ILE A CA 1
ATOM 1480 C C . ILE A 1 194 ? -13.689 -10.582 3.688 1.00 67.69 194 ILE A C 1
ATOM 1482 O O . ILE A 1 194 ? -13.786 -10.131 4.826 1.00 67.69 194 ILE A O 1
ATOM 1486 N N . SER A 1 195 ? -12.891 -10.046 2.776 1.00 61.84 195 SER A N 1
ATOM 1487 C CA . SER A 1 195 ? -12.134 -8.832 2.997 1.00 61.84 195 SER A CA 1
ATOM 1488 C C . SER A 1 195 ? -11.955 -8.111 1.662 1.00 61.84 195 SER A C 1
ATOM 1490 O O . SER A 1 195 ? -12.263 -8.676 0.609 1.00 61.84 195 SER A O 1
ATOM 1492 N N . PRO A 1 196 ? -11.443 -6.879 1.685 1.00 63.09 196 PRO A N 1
ATOM 1493 C CA . PRO A 1 196 ? -11.205 -6.102 0.479 1.00 63.09 196 PRO A CA 1
ATOM 1494 C C . PRO A 1 196 ? -10.422 -6.788 -0.649 1.00 63.09 196 PRO A C 1
ATOM 1496 O O . PRO A 1 196 ? -10.675 -6.530 -1.820 1.00 63.09 196 PRO A O 1
ATOM 1499 N N . LEU A 1 197 ? -9.470 -7.653 -0.290 1.00 61.00 197 LEU A N 1
ATOM 1500 C CA . LEU A 1 197 ? -8.590 -8.356 -1.231 1.00 61.00 197 LEU A CA 1
ATOM 1501 C C . LEU A 1 197 ? -8.915 -9.849 -1.339 1.00 61.00 197 LEU A C 1
ATOM 1503 O O . LEU A 1 197 ? -8.338 -10.545 -2.169 1.00 61.00 197 LEU A O 1
ATOM 1507 N N . TRP A 1 198 ? -9.817 -10.360 -0.497 1.00 68.94 198 TRP A N 1
ATOM 1508 C CA . TRP A 1 198 ? -10.068 -11.791 -0.390 1.00 68.94 198 TRP A CA 1
ATOM 1509 C C . TRP A 1 198 ? -11.538 -12.120 -0.609 1.00 68.94 198 TRP A C 1
ATOM 1511 O O . TRP A 1 198 ? -12.426 -11.749 0.167 1.00 68.94 198 TRP A O 1
ATOM 1521 N N . LEU A 1 199 ? -11.763 -12.901 -1.662 1.00 80.62 199 LEU A N 1
ATOM 1522 C CA . LEU A 1 199 ? -13.039 -13.516 -1.985 1.00 80.62 199 LEU A CA 1
ATOM 1523 C C . LEU A 1 199 ? -12.987 -15.007 -1.648 1.00 80.62 199 LEU A C 1
ATOM 1525 O O . LEU A 1 199 ? -11.996 -15.683 -1.921 1.00 80.62 199 LEU A O 1
ATOM 1529 N N . LEU A 1 200 ? -14.079 -15.535 -1.106 1.00 77.94 200 LEU A N 1
ATOM 1530 C CA . LEU A 1 200 ? -14.281 -16.967 -0.926 1.00 77.94 200 LEU A CA 1
ATOM 1531 C C . LEU A 1 200 ? -15.262 -17.477 -1.969 1.00 77.94 200 LEU A C 1
ATOM 1533 O O . LEU A 1 200 ? -16.415 -17.055 -2.006 1.00 77.94 200 LEU A O 1
ATOM 1537 N N . ALA A 1 201 ? -14.813 -18.411 -2.797 1.00 83.75 201 ALA A N 1
ATOM 1538 C CA . ALA A 1 201 ? -15.635 -19.062 -3.806 1.00 83.75 201 ALA A CA 1
ATOM 1539 C C . ALA A 1 201 ? -15.446 -20.581 -3.752 1.00 83.75 201 ALA A C 1
ATOM 1541 O O . ALA A 1 201 ? -14.473 -21.085 -3.188 1.00 83.75 201 ALA A O 1
ATOM 1542 N N . SER A 1 202 ? -16.372 -21.318 -4.366 1.00 81.31 202 SER A N 1
ATOM 1543 C CA . SER A 1 202 ? -16.191 -22.757 -4.576 1.00 81.31 202 SER A CA 1
ATOM 1544 C C . SER A 1 202 ? -15.004 -23.013 -5.508 1.00 81.31 202 SER A C 1
ATOM 1546 O O . SER A 1 202 ? -14.895 -22.380 -6.557 1.00 81.31 202 SER A O 1
ATOM 1548 N N . ALA A 1 203 ? -14.151 -23.985 -5.175 1.00 78.88 203 ALA A N 1
ATOM 1549 C CA . ALA A 1 203 ? -13.022 -24.379 -6.021 1.00 78.88 203 ALA A CA 1
ATOM 1550 C C . ALA A 1 203 ? -13.460 -24.847 -7.424 1.00 78.88 203 ALA A C 1
ATOM 1552 O O . ALA A 1 203 ? -12.721 -24.676 -8.393 1.00 78.88 203 ALA A O 1
ATOM 1553 N N . ASP A 1 204 ? -14.680 -25.379 -7.562 1.00 80.31 204 ASP A N 1
ATOM 1554 C CA . ASP A 1 204 ? -15.231 -25.796 -8.858 1.00 80.31 204 ASP A CA 1
ATOM 1555 C C . ASP A 1 204 ? -15.445 -24.620 -9.825 1.00 80.31 204 ASP A C 1
ATOM 1557 O O . ASP A 1 204 ? -15.463 -24.820 -11.039 1.00 80.31 204 ASP A O 1
ATOM 1561 N N . CYS A 1 205 ? -15.528 -23.385 -9.318 1.00 72.94 205 CYS A N 1
ATOM 1562 C CA . CYS A 1 205 ? -15.611 -22.180 -10.144 1.00 72.94 205 CYS A CA 1
ATOM 1563 C C . CYS A 1 205 ? -14.326 -21.871 -10.915 1.00 72.94 205 CYS A C 1
ATOM 1565 O O . CYS A 1 205 ? -14.383 -21.204 -11.946 1.00 72.94 205 CYS A O 1
ATOM 1567 N N . LEU A 1 206 ? -13.177 -22.350 -10.430 1.00 71.19 206 LEU A N 1
ATOM 1568 C CA . LEU A 1 206 ? -11.868 -22.134 -11.053 1.00 71.19 206 LEU A CA 1
ATOM 1569 C C . LEU A 1 206 ? -11.439 -23.311 -11.938 1.00 71.19 206 LEU A C 1
ATOM 1571 O O . LEU A 1 206 ? -10.399 -23.253 -12.591 1.00 71.19 206 LEU A O 1
ATOM 1575 N N . ARG A 1 207 ? -12.234 -24.388 -11.989 1.00 72.00 207 ARG A N 1
ATOM 1576 C CA . ARG A 1 207 ? -11.955 -25.528 -12.862 1.00 72.00 207 ARG A CA 1
ATOM 1577 C C . ARG A 1 207 ? -12.356 -25.193 -14.302 1.00 72.00 207 ARG A C 1
ATOM 1579 O O . ARG A 1 207 ? -13.543 -25.070 -14.635 1.00 72.00 207 ARG A O 1
ATOM 1586 N N . TYR A 1 208 ? -11.344 -25.061 -15.159 1.00 57.38 208 TYR A N 1
ATOM 1587 C CA . TYR A 1 208 ? -11.512 -25.084 -16.609 1.00 57.38 208 TYR A CA 1
ATOM 1588 C C . TYR A 1 208 ? -12.102 -26.440 -17.015 1.00 57.38 208 TYR A C 1
ATOM 1590 O O . TYR A 1 208 ? -11.597 -27.491 -16.623 1.00 57.38 208 TYR A O 1
ATOM 1598 N N . SER A 1 209 ? -13.199 -26.396 -17.764 1.00 49.25 209 SER A N 1
ATOM 1599 C CA . SER A 1 209 ? -13.757 -27.532 -18.500 1.00 49.25 209 SER A CA 1
ATOM 1600 C C . SER A 1 209 ? -13.988 -27.076 -19.922 1.00 49.25 209 SER A C 1
ATOM 1602 O O . SER A 1 209 ? -14.690 -26.039 -20.028 1.00 49.25 209 SER A O 1
#

Secondary structure (DSSP, 8-state):
--TTS----GGGSSSSS--STTSGGGSS----STTEEE-TTS-EEEGGGTTSSS--STT-GGGSS-EEE-TT-BEEEEETTTTEEEEBBP-TT--HHHHHHHHHHTT-S-EEEEEEEE----TT-PEEEE-SSTT-EEEES--TT-EEEEEEE----------S---TT--S--TTEEEEE-SSSS-EEEEEEEETTEEEE-GGGG---

pLDDT: mean 77.64, std 13.08, range [42.34, 95.06]

Foldseek 3Di:
DAPVPDDDDPCQQLVLDQPHPVSCSQPPDDPPDPQWDAAPSRHIDGLQLQLQLDQPDPVSRSNAPQWDADPQQFIWGADSRVRDTATAFDDPPDDQVNLQVRLVSQPFRGFPDKDKAQDDDPQPHWHWYDDVRRRHIDTHNDHPRSIGIGTHGDWDPDDPPPVDPDPPDDDPDPPQWDWDQDPPDRQIFIWGRRGRVDTHGDPVSVDDD

Organism: NCBI:txid1965070